Protein 2BPD (pdb70)

B-factor: mean 30.53, std 6.27, range [15.16, 124.32]

Sequence (256 aa):
QSCLPNWIMHGKSCYLFSFSGNSWYGSKRHCSQLGAHLLKIDNSKEFEFIESQTSSHRINAFWIGLSRNQSEGPWFWEDGSAFFPNSFQVRNAVPQESLLHNCVWIHGSEVYNQICNTSSYSICEKESQSCLPNWIMHGKSCYLFSFSGNSWYGSKRHCSQLGAHLLKIDNSKEFEFIESQTSSHRINAFWIGLSRNQSEGPWFWEDGSAFFPNSFQVRNAVPQESLLHNCVWIHGSEVYNQICNTSSYSICEKEL

GO terms:
  GO:0001775 cell activation (P, IDA)
  GO:0001878 response to yeast (P, IDA)
  GO:0001879 detection of yeast (P, IDA)
  GO:0002223 stimulatory C-type lectin receptor signaling pathway (P, IDA)
  GO:0043122 regulation of canonical NF-kappaB signal transduction (P, IDA)
  GO:0038187 pattern recognition receptor activity (F, IDA)
  GO:0050850 positive regulation of calcium-mediated signaling (P, IDA)
  GO:0061760 antifungal innate immune response (P, IDA)
  GO:0002732 positive regulation of dendritic cell cytokine production (P, IMP)
  GO:0043410 positive regulation of MAPK cascade (P, IMP)
  GO:0032733 positive regulation of interleukin-10 production (P, IMP)
  GO:0032743 positive regulation of interleukin-2 production (P, IMP)
  GO:0032747 positive regulation of interleukin-23 production (P, IMP)
  GO:0032755 positive regulation of interleukin-6 production (P, IMP)
  GO:0032760 positive regulation of tumor necrosis factor production (P, IMP)
  GO:0070884 regulation of calcineurin-NFAT signaling cascade (P, IMP)
  GO:0070886 positive regulation of calcineurin-NFAT signaling cascade (P, IMP)
  GO:0002366 leukocyte activation involved in immune response (P, IDA)
  GO:0001872 (1->3)-beta-D-glucan binding (F, IDA)
  GO:0043123 positive regulation of canonical NF-kappaB signal transduction (P, IDA)

Organism: Mus musculus (NCBI:txid10090)

Foldseek 3Di:
DDDDPQWDDDDPKTKHFFFFWFFLVVQQVVLVVVVWGFDDDDAQVSLVVVLVPLLVVQVFKAFGQWWAPWQPGFIAGPVGHGDDCRHADADEPDPDDDTAQTTWIDHNSHIYGGGRGGIGIYMIMDD/DPDDDPQWDDDDQKTKHFFQFKFFLVVLQVVLVVVVWGFDDQDAQVSLVVVLVPLQVVLVFKAWGQWWAPWPPGAIAGVVRHGDDCRHADEDEPDPPDDGAQTTWIDHRSHIYGHGRRGMGTHMIMDGD

Nearest PDB structures (foldseek):
  2bph-assembly1_A  TM=1.002E+00  e=2.825E-26  Mus musculus
  1xar-assembly1_B  TM=8.991E-01  e=5.817E-11  Homo sapiens
  7qsr-assembly1_A  TM=8.491E-01  e=6.095E-08  Homo sapiens
  6inn-assembly1_A  TM=8.221E-01  e=2.333E-07  Homo sapiens
  6inn-assembly3_C  TM=8.244E-01  e=7.435E-07  Homo sapiens

CATH classification: 3.10.100.10

Secondary structure (DSSP, 8-state):
----TT-EEETTEEEEEEEEEE-HHHHHHHHHHTT-EE----SHHHHHHHHHHHGGGTTSEEEEEEE-SSTTSPPEETTSPBP-SSS--EE----S--S---EEEEETTEEEEE-TTS-EEEEEEE-/-----TT-EEETTEEEEEEEEEE-HHHHHHHHHHTT-EE----SHHHHHHHHHHHGGGTTS-EEEEEE-SSTTS--B-TTSPBP--SS-PEE---SS--S---EEEEETTEEEEE-TTS-EEEEEEEE-

Solvent-accessible surface area: 13301 Å² total; per-residue (Å²): 185,70,5,98,56,94,12,18,53,74,56,186,9,17,4,23,18,14,32,74,42,58,20,23,106,5,1,84,141,65,0,70,139,64,56,13,47,0,0,37,5,72,69,66,165,21,33,118,28,0,46,30,9,0,30,4,8,123,164,24,13,0,0,0,1,0,9,44,114,92,36,172,14,113,36,62,9,57,105,54,40,62,38,132,96,96,25,18,138,30,131,111,72,39,116,137,180,39,141,110,24,16,2,0,37,0,65,0,47,71,1,42,12,40,58,13,105,42,78,9,57,3,0,0,4,77,131,104,149,74,11,91,62,95,12,15,52,71,56,162,4,6,5,24,21,13,35,70,45,60,22,14,102,4,1,71,145,56,0,67,143,63,54,13,45,1,2,42,4,60,62,67,154,31,28,118,23,0,47,50,9,0,28,2,4,123,127,23,17,0,0,0,1,0,10,42,129,106,29,136,18,112,38,61,8,63,108,56,45,59,36,131,96,92,24,18,138,28,112,118,38,51,123,171,144,26,122,105,9,17,2,0,38,0,49,0,54,74,1,48,1,34,60,9,116,44,77,11,61,2,0,0,4,62,100,79

Structure (mmCIF, N/CA/C/O backbone):
data_2BPD
#
_entry.id   2BPD
#
_cell.length_a   57.104
_cell.length_b   57.104
_cell.length_c   73.422
_cell.angle_alpha   90.00
_cell.angle_beta   90.00
_cell.angle_gamma   120.00
#
_symmetry.space_group_name_H-M   'P 32'
#
loop_
_entity.id
_entity.type
_entity.pdbx_description
1 polymer DECTIN-1
2 water water
#
loop_
_atom_site.group_PDB
_atom_site.id
_atom_site.type_symbol
_atom_site.label_atom_id
_atom_site.label_alt_id
_atom_site.label_comp_id
_atom_site.label_asym_id
_atom_site.label_entity_id
_atom_site.label_seq_id
_atom_site.pdbx_PDB_ins_code
_atom_site.Cartn_x
_atom_site.Cartn_y
_atom_site.Cartn_z
_atom_site.occupancy
_atom_site.B_iso_or_equiv
_atom_site.auth_seq_id
_atom_site.auth_comp_id
_atom_site.auth_asym_id
_atom_site.auth_atom_id
_atom_site.pdbx_PDB_model_num
ATOM 1 N N . GLN A 1 15 ? -8.850 27.918 43.100 1.00 35.42 117 GLN A N 1
ATOM 2 C CA . GLN A 1 15 ? -9.872 28.209 42.036 1.00 35.16 117 GLN A CA 1
ATOM 3 C C . GLN A 1 15 ? -9.786 27.220 40.863 1.00 34.33 117 GLN A C 1
ATOM 4 O O . GLN A 1 15 ? -10.090 26.032 41.050 1.00 34.40 117 GLN A O 1
ATOM 10 N N . SER A 1 16 ? -9.401 27.706 39.646 1.00 33.45 118 SER A N 1
ATOM 11 C CA . SER A 1 16 ? -9.301 26.793 38.513 1.00 32.77 118 SER A CA 1
ATOM 12 C C . SER A 1 16 ? -7.902 26.778 37.933 1.00 30.73 118 SER A C 1
ATOM 13 O O . SER A 1 16 ? -7.135 27.820 37.902 1.00 32.78 118 SER A O 1
ATOM 16 N N . CYS A 1 17 ? -7.503 25.602 37.474 1.00 30.40 119 CYS A N 1
ATOM 17 C CA . CYS A 1 17 ? -6.290 25.505 36.652 1.00 28.55 119 CYS A CA 1
ATOM 18 C C . CYS A 1 17 ? -6.617 24.970 35.251 1.00 28.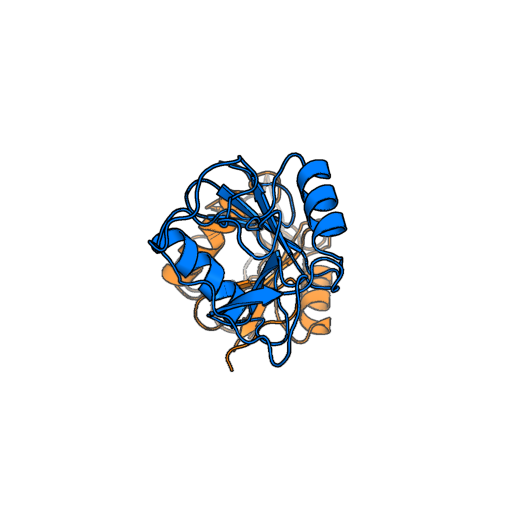27 119 CYS A C 1
ATOM 19 O O . CYS A 1 17 ? -7.637 24.310 35.039 1.00 27.90 119 CYS A O 1
ATOM 22 N N . LEU A 1 18 ? -5.719 25.232 34.301 1.00 28.34 120 LEU A N 1
ATOM 23 C CA . LEU A 1 18 ? -5.900 24.754 32.930 1.00 29.05 120 LEU A CA 1
ATOM 24 C C . LEU A 1 18 ? -5.754 23.224 32.805 1.00 28.04 120 LEU A C 1
ATOM 25 O O . LEU A 1 18 ? -5.121 22.596 33.655 1.00 27.38 120 LEU A O 1
ATOM 30 N N . PRO A 1 19 ? -6.321 22.635 31.723 1.00 27.80 121 PRO A N 1
ATOM 31 C CA . PRO A 1 19 ? -6.207 21.216 31.442 1.00 27.32 121 PRO A CA 1
ATOM 32 C C . PRO A 1 19 ? -4.770 20.756 31.427 1.00 27.45 121 PRO A C 1
ATOM 33 O O . PRO A 1 19 ? -3.923 21.368 30.789 1.00 27.02 121 PRO A O 1
ATOM 37 N N . ASN A 1 20 ? -4.515 19.681 32.160 1.00 26.65 122 ASN A N 1
ATOM 38 C CA . ASN A 1 20 ? -3.193 19.070 32.248 1.00 27.76 122 ASN A CA 1
ATOM 39 C C . ASN A 1 20 ? -2.249 19.786 33.244 1.00 27.75 122 ASN A C 1
ATOM 40 O O . ASN A 1 20 ? -1.087 19.371 33.413 1.00 29.52 122 ASN A O 1
ATOM 45 N N . TRP A 1 21 ? -2.720 20.869 33.870 1.00 26.49 123 TRP A N 1
ATOM 46 C CA . TRP A 1 21 ? -1.947 21.539 34.943 1.00 26.47 123 TRP A CA 1
ATOM 47 C C . TRP A 1 21 ? -2.459 21.034 36.285 1.00 26.25 123 TRP A C 1
ATOM 48 O O . TRP A 1 21 ? -3.603 20.554 36.380 1.00 27.42 123 TRP A O 1
ATOM 59 N N . ILE A 1 22 ? -1.616 21.168 37.312 1.00 26.47 124 ILE A N 1
ATOM 60 C CA . ILE A 1 22 ? -1.905 20.659 38.653 1.00 27.64 124 ILE A CA 1
ATOM 61 C C . ILE A 1 22 ? -1.937 21.827 39.628 1.00 28.24 124 ILE A C 1
ATOM 62 O O . ILE A 1 22 ? -0.983 22.611 39.733 1.00 28.71 124 ILE A O 1
ATOM 67 N N . MET A 1 23 ? -3.032 21.911 40.369 1.00 27.66 125 MET A N 1
ATOM 68 C CA . MET A 1 23 ? -3.119 22.884 41.418 1.00 29.91 125 MET A CA 1
ATOM 69 C C . MET A 1 23 ? -2.485 22.374 42.702 1.00 29.28 125 MET A C 1
ATOM 70 O O . MET A 1 23 ? -2.711 21.222 43.130 1.00 29.78 125 MET A O 1
ATOM 75 N N . HIS A 1 24 ? -1.659 23.236 43.286 1.00 28.58 126 HIS A N 1
ATOM 76 C CA . HIS A 1 24 ? -1.159 23.041 44.641 1.00 28.11 126 HIS A CA 1
ATOM 77 C C . HIS A 1 24 ? -0.833 24.380 45.289 1.00 28.27 126 HIS A C 1
ATOM 78 O O . HIS A 1 24 ? -0.315 25.269 44.642 1.00 28.86 126 HIS A O 1
ATOM 85 N N . GLY A 1 25 ? -1.141 24.513 46.573 1.00 27.86 127 GLY A N 1
ATOM 86 C CA . GLY A 1 25 ? -0.939 25.763 47.313 1.00 27.26 127 GLY A CA 1
ATOM 87 C C . GLY A 1 25 ? -1.506 26.968 46.585 1.00 27.14 127 GLY A C 1
ATOM 88 O O . GLY A 1 25 ? -2.685 27.003 46.240 1.00 27.13 127 GLY A O 1
ATOM 89 N N . LYS A 1 26 ? -0.631 27.929 46.284 1.00 27.89 128 LYS A N 1
ATOM 90 C CA . LYS A 1 26 ? -1.059 29.179 45.665 1.00 28.54 128 LYS A CA 1
ATOM 91 C C . LYS A 1 26 ? -0.802 29.195 44.153 1.00 28.03 128 LYS A C 1
ATOM 92 O O . LYS A 1 26 ? -0.835 30.265 43.540 1.00 28.70 128 LYS A O 1
ATOM 98 N N . SER A 1 27 ? -0.547 28.031 43.558 1.00 27.62 129 SER A N 1
ATOM 99 C CA . SER A 1 27 ? -0.141 27.976 42.139 1.00 27.49 129 SER A CA 1
ATOM 100 C C . SER A 1 27 ? -0.781 26.858 41.316 1.00 27.35 129 SER A C 1
ATOM 101 O O . SER A 1 27 ? -1.256 25.869 41.860 1.00 26.93 129 SER A O 1
ATOM 104 N N . CYS A 1 28 ? -0.690 27.005 39.988 1.00 26.97 130 CYS A N 1
ATOM 105 C CA . CYS A 1 28 ? -0.914 25.918 39.043 1.00 26.62 130 CYS A CA 1
ATOM 106 C C . CYS A 1 28 ? 0.468 25.563 38.458 1.00 25.53 130 CYS A C 1
ATOM 107 O O . CYS A 1 28 ? 1.257 26.460 38.152 1.00 26.88 130 CYS A O 1
ATOM 110 N N . TYR A 1 29 ? 0.747 24.266 38.304 1.00 25.40 131 TYR A N 1
ATOM 111 C CA . TYR A 1 29 ? 2.092 23.761 37.855 1.00 25.68 131 TYR A CA 1
ATOM 112 C C . TYR A 1 29 ? 1.890 22.900 36.639 1.00 26.78 131 TYR A C 1
ATOM 113 O O . TYR A 1 29 ? 0.947 22.129 36.564 1.00 27.75 131 TYR A O 1
ATOM 122 N N . LEU A 1 30 ? 2.821 22.991 35.694 1.00 26.39 132 LEU A N 1
ATOM 123 C CA . LEU A 1 30 ? 2.796 22.105 34.547 1.00 27.60 132 LEU A CA 1
ATOM 124 C C . LEU A 1 30 ? 4.105 21.332 34.529 1.00 27.95 132 LEU A C 1
ATOM 125 O O . LEU A 1 30 ? 5.180 21.904 34.371 1.00 28.76 132 LEU A O 1
ATOM 130 N N . PHE A 1 31 ? 3.981 20.025 34.719 1.00 27.75 133 PHE A N 1
ATOM 131 C CA . PHE A 1 31 ? 5.122 19.116 34.531 1.00 26.37 133 PHE A CA 1
ATOM 132 C C . PHE A 1 31 ? 5.216 18.754 33.073 1.00 27.49 133 PHE A C 1
ATOM 133 O O . PHE A 1 31 ? 4.389 18.011 32.539 1.00 27.74 133 PHE A O 1
ATOM 141 N N . SER A 1 32 ? 6.214 19.328 32.422 1.00 27.44 134 SER A N 1
ATOM 142 C CA . SER A 1 32 ? 6.315 19.227 30.998 1.00 28.57 134 SER A CA 1
ATOM 143 C C . SER A 1 32 ? 7.292 18.132 30.629 1.00 28.31 134 SER A C 1
ATOM 144 O O . SER A 1 32 ? 8.489 18.324 30.752 1.00 27.15 134 SER A O 1
ATOM 147 N N . PHE A 1 33 ? 6.767 16.983 30.215 1.00 26.80 135 PHE A N 1
ATOM 148 C CA . PHE A 1 33 ? 7.575 15.819 29.846 1.00 27.08 135 PHE A CA 1
ATOM 149 C C . PHE A 1 33 ? 7.948 15.830 28.366 1.00 28.31 135 PHE A C 1
ATOM 150 O O . PHE A 1 33 ? 7.684 14.868 27.652 1.00 28.34 135 PHE A O 1
ATOM 158 N N . SER A 1 34 ? 8.525 16.936 27.921 1.00 28.05 136 SER A N 1
ATOM 159 C CA . SER A 1 34 ? 9.111 17.026 26.585 1.00 29.50 136 SER A CA 1
ATOM 160 C C . SER A 1 34 ? 10.494 17.609 26.742 1.00 29.30 136 SER A C 1
ATOM 161 O O . SER A 1 34 ? 10.707 18.484 27.577 1.00 28.62 136 SER A O 1
ATOM 164 N N . GLY A 1 35 ? 11.457 17.113 25.968 1.00 29.59 137 GLY A N 1
ATOM 165 C CA . GLY A 1 35 ? 12.825 17.563 26.146 1.00 30.14 137 GLY A CA 1
ATOM 166 C C . GLY A 1 35 ? 13.024 18.910 25.492 1.00 29.59 137 GLY A C 1
ATOM 167 O O . GLY A 1 35 ? 12.549 19.149 24.380 1.00 30.18 137 GLY A O 1
ATOM 168 N N . ASN A 1 36 ? 13.719 19.800 26.188 1.00 29.18 138 ASN A N 1
ATOM 169 C CA . ASN A 1 36 ? 14.089 21.089 25.634 1.00 29.05 138 ASN A CA 1
ATOM 170 C C . ASN A 1 36 ? 15.259 21.628 26.419 1.00 28.37 138 ASN A C 1
ATOM 171 O O . ASN A 1 36 ? 15.481 21.209 27.573 1.00 29.47 138 ASN A O 1
ATOM 176 N N . SER A 1 37 ? 15.978 22.573 25.824 1.00 27.71 139 SER A N 1
ATOM 177 C CA . SER A 1 37 ? 17.031 23.300 26.528 1.00 27.33 139 SER A CA 1
ATOM 178 C C . SER A 1 37 ? 16.385 24.133 27.622 1.00 25.88 139 SER A C 1
ATOM 179 O O . SER A 1 37 ? 15.170 24.265 27.653 1.00 26.65 139 SER A O 1
ATOM 182 N N . TRP A 1 38 ? 17.181 24.687 28.535 1.00 24.75 140 TRP A N 1
ATOM 183 C CA . TRP A 1 38 ? 16.679 25.668 29.476 1.00 25.30 140 TRP A CA 1
ATOM 184 C C . TRP A 1 38 ? 16.026 26.871 28.751 1.00 24.85 140 TRP A C 1
ATOM 185 O O . TRP A 1 38 ? 14.931 27.341 29.110 1.00 25.25 140 TRP A O 1
ATOM 196 N N . TYR A 1 39 ? 16.701 27.326 27.701 1.00 25.10 141 TYR A N 1
ATOM 197 C CA . TYR A 1 39 ? 16.234 28.433 26.867 1.00 26.65 141 TYR A CA 1
ATOM 198 C C . TYR A 1 39 ? 14.863 28.182 26.251 1.00 28.06 141 TYR A C 1
ATOM 199 O O . TYR A 1 39 ? 13.936 28.977 26.456 1.00 30.18 141 TYR A O 1
ATOM 208 N N . GLY A 1 40 ? 14.734 27.044 25.550 1.00 28.54 142 GLY A N 1
ATOM 209 C CA . GLY A 1 40 ? 13.411 26.614 25.036 1.00 26.86 142 GLY A CA 1
ATOM 210 C C . GLY A 1 40 ? 12.356 26.387 26.126 1.00 26.28 142 GLY A C 1
ATOM 211 O O . GLY A 1 40 ? 11.207 26.747 25.897 1.00 27.72 142 GLY A O 1
ATOM 212 N N . SER A 1 41 ? 12.724 25.799 27.299 1.00 25.79 143 SER A N 1
ATOM 213 C CA . SER A 1 41 ? 11.774 25.576 28.413 1.00 26.71 143 SER A CA 1
ATOM 214 C C . SER A 1 41 ? 11.237 26.885 28.930 1.00 27.07 143 SER A C 1
ATOM 215 O O . SER A 1 41 ? 10.032 27.024 29.087 1.00 28.30 143 SER A O 1
ATOM 218 N N . LYS A 1 42 ? 12.116 27.889 29.046 1.00 28.19 144 LYS A N 1
ATOM 219 C CA . LYS A 1 42 ? 11.730 29.256 29.456 1.00 28.74 144 LYS A CA 1
ATOM 220 C C . LYS A 1 42 ? 10.756 29.885 28.486 1.00 28.54 144 LYS A C 1
ATOM 221 O O . LYS A 1 42 ? 9.727 30.414 28.913 1.00 29.21 144 LYS A O 1
ATOM 227 N N . ARG A 1 43 ? 11.073 29.817 27.191 1.00 27.37 145 ARG A N 1
ATOM 228 C CA . ARG A 1 43 ? 10.141 30.262 26.124 1.00 27.61 145 ARG A CA 1
ATOM 229 C C . ARG A 1 43 ? 8.802 29.509 26.231 1.00 27.97 145 ARG A C 1
ATOM 230 O O . ARG A 1 43 ? 7.711 30.117 26.212 1.00 29.75 145 ARG A O 1
ATOM 238 N N . HIS A 1 44 ? 8.871 28.190 26.399 1.00 28.79 146 HIS A N 1
ATOM 239 C CA . HIS A 1 44 ? 7.645 27.394 26.479 1.00 28.75 146 HIS A CA 1
ATOM 240 C C . HIS A 1 44 ? 6.736 27.862 27.618 1.00 28.33 146 HIS A C 1
ATOM 241 O O . HIS A 1 44 ? 5.529 27.989 27.432 1.00 28.44 146 HIS A O 1
ATOM 248 N N . CYS A 1 45 ? 7.271 28.108 28.809 1.00 27.59 147 CYS A N 1
ATOM 249 C CA . CYS A 1 45 ? 6.409 28.527 29.924 1.00 27.55 147 CYS A CA 1
ATOM 250 C C . CYS A 1 45 ? 5.894 29.941 29.668 1.00 28.40 147 CYS A C 1
ATOM 251 O O . CYS A 1 45 ? 4.731 30.236 29.952 1.00 28.51 147 CYS A O 1
ATOM 254 N N . SER A 1 46 ? 6.758 30.806 29.143 1.00 29.17 148 SER A N 1
ATOM 255 C CA . SER A 1 46 ? 6.372 32.202 28.888 1.00 30.24 148 SER A CA 1
ATOM 256 C C . SER A 1 46 ? 5.181 32.211 27.958 1.00 30.75 148 SER A C 1
ATOM 257 O O . SER A 1 46 ? 4.147 32.865 28.219 1.00 32.01 148 SER A O 1
ATOM 260 N N . GLN A 1 47 ? 5.302 31.404 26.910 1.00 32.01 149 GLN A N 1
ATOM 261 C CA . GLN A 1 47 ? 4.195 31.191 25.969 1.00 31.78 149 GLN A CA 1
ATOM 262 C C . GLN A 1 47 ? 2.859 30.806 26.591 1.00 31.96 149 GLN A C 1
ATOM 263 O O . GLN A 1 47 ? 1.832 31.148 26.038 1.00 32.42 149 GLN A O 1
ATOM 269 N N . LEU A 1 48 ? 2.887 30.089 27.713 1.00 31.83 150 LEU A N 1
ATOM 270 C CA . LEU A 1 48 ? 1.659 29.653 28.396 1.00 31.04 150 LEU A CA 1
ATOM 271 C C . LEU A 1 48 ? 1.248 30.676 29.460 1.00 31.38 150 LEU A C 1
ATOM 272 O O . LEU A 1 48 ? 0.433 30.378 30.355 1.00 32.27 150 LEU A O 1
ATOM 277 N N . GLY A 1 49 ? 1.783 31.897 29.347 1.00 31.57 151 GLY A N 1
ATOM 278 C CA . GLY A 1 49 ? 1.496 32.974 30.308 1.00 31.00 151 GLY A CA 1
ATOM 279 C C . GLY A 1 49 ? 2.072 32.683 31.688 1.00 30.37 151 GLY A C 1
ATOM 280 O O . GLY A 1 49 ? 1.639 33.271 32.677 1.00 31.23 151 GLY A O 1
ATOM 281 N N . ALA A 1 50 ? 3.079 31.805 31.735 1.00 29.28 152 ALA A N 1
ATOM 282 C CA . ALA A 1 50 ? 3.663 31.293 32.978 1.00 28.23 152 ALA A CA 1
ATOM 283 C C . ALA A 1 50 ? 5.162 31.576 32.996 1.00 28.18 152 ALA A C 1
ATOM 284 O O . ALA A 1 50 ? 5.687 32.277 32.122 1.00 27.22 152 ALA A O 1
ATOM 286 N N . HIS A 1 51 ? 5.842 31.020 33.989 1.00 28.02 153 HIS A N 1
ATOM 287 C CA . HIS A 1 51 ? 7.288 31.101 34.094 1.00 27.90 153 HIS A CA 1
ATOM 288 C C . HIS A 1 51 ? 7.817 29.732 34.510 1.00 27.05 153 HIS A C 1
ATOM 289 O O . HIS A 1 51 ? 7.038 28.884 34.951 1.00 27.98 153 HIS A O 1
ATOM 296 N N . LEU A 1 52 ? 9.119 29.505 34.386 1.00 25.68 154 LEU A N 1
ATOM 297 C CA . LEU A 1 52 ? 9.716 28.301 34.915 1.00 25.92 154 LEU A CA 1
ATOM 298 C C . LEU A 1 52 ? 9.567 28.336 36.399 1.00 26.60 154 LEU A C 1
ATOM 299 O O . LEU A 1 52 ? 9.525 29.407 37.005 1.00 28.19 154 LEU A O 1
ATOM 304 N N . LEU A 1 53 ? 9.451 27.144 36.975 1.00 26.20 155 LEU A N 1
ATOM 305 C CA . LEU A 1 53 ? 9.177 26.990 38.375 1.00 26.51 155 LEU A CA 1
ATOM 306 C C . LEU A 1 53 ? 10.063 27.865 39.272 1.00 26.30 155 LEU A C 1
ATOM 307 O O . LEU A 1 53 ? 11.288 27.883 39.150 1.00 26.90 155 LEU A O 1
ATOM 312 N N . LYS A 1 54 ? 9.426 28.506 40.245 1.00 26.75 156 LYS A N 1
ATOM 313 C CA . LYS A 1 54 ? 10.127 29.196 41.311 1.00 27.46 156 LYS A CA 1
ATOM 314 C C . LYS A 1 54 ? 9.803 28.510 42.633 1.00 27.18 156 LYS A C 1
ATOM 315 O O . LYS A 1 54 ? 8.634 28.369 42.965 1.00 28.20 156 LYS A O 1
ATOM 321 N N . ILE A 1 55 ? 10.818 28.140 43.401 1.00 27.87 157 ILE A N 1
ATOM 322 C CA . ILE A 1 55 ? 10.599 27.485 44.711 1.00 28.23 157 ILE A CA 1
ATOM 323 C C . ILE A 1 55 ? 10.906 28.481 45.841 1.00 28.19 157 ILE A C 1
ATOM 324 O O . ILE A 1 55 ? 12.078 28.828 46.098 1.00 28.08 157 ILE A O 1
ATOM 329 N N . ASP A 1 56 ? 9.841 28.903 46.528 1.00 28.68 158 ASP A N 1
ATOM 330 C CA . ASP A 1 56 ? 9.915 29.991 47.505 1.00 28.69 158 ASP A CA 1
ATOM 331 C C . ASP A 1 56 ? 10.182 29.490 48.913 1.00 28.44 158 ASP A C 1
ATOM 332 O O . ASP A 1 56 ? 10.750 30.205 49.739 1.00 28.15 158 ASP A O 1
ATOM 337 N N . ASN A 1 57 ? 9.763 28.261 49.185 1.00 28.18 159 ASN A N 1
ATOM 338 C CA . ASN A 1 57 ? 9.830 27.713 50.541 1.00 27.15 159 ASN A CA 1
ATOM 339 C C . ASN A 1 57 ? 9.838 26.186 50.554 1.00 27.22 159 ASN A C 1
ATOM 340 O O . ASN A 1 57 ? 9.631 25.529 49.485 1.00 26.70 159 ASN A O 1
ATOM 345 N N . SER A 1 58 ? 10.099 25.638 51.747 1.00 26.91 160 SER A N 1
ATOM 346 C CA . SER A 1 58 ? 10.232 24.190 51.974 1.00 27.29 160 SER A CA 1
ATOM 347 C C . SER A 1 58 ? 8.936 23.431 51.679 1.00 27.06 160 SER A C 1
ATOM 348 O O . SER A 1 58 ? 8.960 22.302 51.169 1.00 26.44 160 SER A O 1
ATOM 351 N N . LYS A 1 59 ? 7.801 24.055 51.985 1.00 27.24 161 LYS A N 1
ATOM 352 C CA . LYS A 1 59 ? 6.504 23.469 51.655 1.00 27.41 161 LYS A CA 1
ATOM 353 C C . LYS A 1 59 ? 6.351 23.254 50.152 1.00 27.33 161 LYS A C 1
ATOM 354 O O . LYS A 1 59 ? 5.869 22.212 49.714 1.00 26.42 161 LYS A O 1
ATOM 360 N N . GLU A 1 60 ? 6.806 24.230 49.362 1.00 26.81 162 GLU A N 1
ATOM 361 C CA . GLU A 1 60 ? 6.689 24.145 47.920 1.00 27.19 162 GLU A CA 1
ATOM 362 C C . GLU A 1 60 ? 7.685 23.113 47.400 1.00 26.48 162 GLU A C 1
ATOM 363 O O . GLU A 1 60 ? 7.381 22.313 46.516 1.00 27.10 162 GLU A O 1
ATOM 369 N N . PHE A 1 61 ? 8.861 23.094 48.013 1.00 27.72 163 PHE A N 1
ATOM 370 C CA . PHE A 1 61 ? 9.849 22.114 47.626 1.00 26.98 163 PHE A CA 1
ATOM 371 C C . PHE A 1 61 ? 9.333 20.691 47.857 1.00 26.72 163 PHE A C 1
ATOM 372 O O . PHE A 1 61 ? 9.521 19.838 46.993 1.00 25.90 163 PHE A O 1
ATOM 380 N N . GLU A 1 62 ? 8.670 20.475 48.989 1.00 26.28 164 GLU A N 1
ATOM 381 C CA . GLU A 1 62 ? 8.226 19.146 49.335 1.00 26.00 164 GLU A CA 1
ATOM 382 C C . GLU A 1 62 ? 7.188 18.679 48.328 1.00 26.15 164 GLU A C 1
ATOM 383 O O . GLU A 1 62 ? 7.237 17.543 47.895 1.00 27.82 164 GLU A O 1
ATOM 389 N N . PHE A 1 63 ? 6.282 19.564 47.922 1.00 26.18 165 PHE A N 1
ATOM 390 C CA . PHE A 1 63 ? 5.332 19.202 46.864 1.00 25.65 165 PHE A CA 1
ATOM 391 C C . PHE A 1 63 ? 6.046 18.815 45.557 1.00 26.51 165 PHE A C 1
ATOM 392 O O . PHE A 1 63 ? 5.739 17.798 44.966 1.00 26.81 165 PHE A O 1
ATOM 400 N N . ILE A 1 64 ? 6.959 19.658 45.096 1.00 25.72 166 ILE A N 1
ATOM 401 C CA . ILE A 1 64 ? 7.652 19.416 43.845 1.00 26.11 166 ILE A CA 1
ATOM 402 C C . ILE A 1 64 ? 8.452 18.136 43.905 1.00 25.83 166 ILE A C 1
ATOM 403 O O . ILE A 1 64 ? 8.384 17.347 42.959 1.00 25.63 166 ILE A O 1
ATOM 408 N N . GLU A 1 65 ? 9.182 17.919 45.010 1.00 25.14 167 GLU A N 1
ATOM 409 C CA . GLU A 1 65 ? 9.990 16.717 45.202 1.00 24.06 167 GLU A CA 1
ATOM 410 C C . GLU A 1 65 ? 9.152 15.433 45.207 1.00 24.05 167 GLU A C 1
ATOM 411 O O . GLU A 1 65 ? 9.629 14.374 44.764 1.00 23.64 167 GLU A O 1
ATOM 417 N N . SER A 1 66 ? 7.921 15.496 45.730 1.00 24.19 168 SER A N 1
ATOM 418 C CA . SER A 1 66 ? 7.022 14.314 45.731 1.00 25.61 168 SER A CA 1
ATOM 419 C C . SER A 1 66 ? 6.845 13.870 44.271 1.00 26.18 168 SER A C 1
ATOM 420 O O . SER A 1 66 ? 6.729 12.668 44.035 1.00 26.81 168 SER A O 1
ATOM 424 N N . GLN A 1 67 ? 6.903 14.836 43.334 1.00 24.87 169 GLN A N 1
ATOM 425 C CA . GLN A 1 67 ? 6.698 14.523 41.922 1.00 24.74 169 GLN A CA 1
ATOM 426 C C . GLN A 1 67 ? 8.010 14.172 41.232 1.00 24.43 169 GLN A C 1
ATOM 427 O O . GLN A 1 67 ? 8.086 13.160 40.544 1.00 25.43 169 GLN A O 1
ATOM 433 N N . THR A 1 68 ? 9.034 15.007 41.391 1.00 25.23 170 THR A N 1
ATOM 434 C CA . THR A 1 68 ? 10.311 14.733 40.725 1.00 24.91 170 THR A CA 1
ATOM 435 C C . THR A 1 68 ? 10.929 13.411 41.194 1.00 24.27 170 THR A C 1
ATOM 436 O O . THR A 1 68 ? 11.539 12.713 40.407 1.00 25.33 170 THR A O 1
ATOM 440 N N . SER A 1 69 ? 10.818 13.090 42.484 1.00 23.44 171 SER A N 1
ATOM 441 C CA . SER A 1 69 ? 11.291 11.808 42.958 1.00 24.79 171 SER A CA 1
ATOM 442 C C . SER A 1 69 ? 10.560 10.624 42.348 1.00 25.85 171 SER A C 1
ATOM 443 O O . SER A 1 69 ? 11.085 9.491 42.320 1.00 26.26 171 SER A O 1
ATOM 446 N N . SER A 1 70 ? 9.311 10.827 41.935 1.00 25.81 172 SER A N 1
ATOM 447 C CA . SER A 1 70 ? 8.570 9.749 41.290 1.00 27.27 172 SER A CA 1
ATOM 448 C C . SER A 1 70 ? 8.884 9.636 39.791 1.00 26.21 172 SER A C 1
ATOM 449 O O . SER A 1 70 ? 8.350 8.771 39.096 1.00 26.60 172 SER A O 1
ATOM 452 N N . HIS A 1 71 ? 9.733 10.525 39.299 1.00 26.31 173 HIS A N 1
ATOM 453 C CA . HIS A 1 71 ? 10.108 10.569 37.884 1.00 27.39 173 HIS A CA 1
ATOM 454 C C . HIS A 1 71 ? 11.602 10.757 37.851 1.00 27.75 173 HIS A C 1
ATOM 455 O O . HIS A 1 71 ? 12.126 11.608 37.125 1.00 28.53 173 HIS A O 1
ATOM 462 N N . ARG A 1 72 ? 12.278 9.951 38.657 1.00 29.63 174 ARG A N 1
ATOM 463 C CA . ARG A 1 72 ? 13.678 10.195 38.966 1.00 29.78 174 ARG A CA 1
ATOM 464 C C . ARG A 1 72 ? 14.656 9.815 37.862 1.00 30.94 174 ARG A C 1
ATOM 465 O O . ARG A 1 72 ? 15.849 10.085 37.996 1.00 31.27 174 ARG A O 1
ATOM 478 N N . ILE A 1 73 ? 14.176 9.231 36.766 1.00 31.24 175 ILE A N 1
ATOM 479 C CA . ILE A 1 73 ? 15.048 9.019 35.607 1.00 32.32 175 ILE A CA 1
ATOM 480 C C . ILE A 1 73 ? 15.020 10.248 34.677 1.00 32.25 175 ILE A C 1
ATOM 481 O O . ILE A 1 73 ? 15.791 10.330 33.719 1.00 32.61 175 ILE A O 1
ATOM 486 N N . ASN A 1 74 ? 14.107 11.181 34.970 1.00 32.19 176 ASN A N 1
ATOM 487 C CA . ASN A 1 74 ? 14.066 12.486 34.321 1.00 31.71 176 ASN A CA 1
ATOM 488 C C . ASN A 1 74 ? 14.713 13.602 35.165 1.00 30.90 176 ASN A C 1
ATOM 489 O O . ASN A 1 74 ? 14.835 13.479 36.395 1.00 32.35 176 ASN A O 1
ATOM 494 N N . ALA A 1 75 ? 15.161 14.676 34.521 1.00 29.37 177 ALA A N 1
ATOM 495 C CA . ALA A 1 75 ? 15.434 15.916 35.252 1.00 28.07 177 ALA A CA 1
ATOM 496 C C . ALA A 1 75 ? 14.514 17.031 34.780 1.00 27.61 177 ALA A C 1
ATOM 497 O O . ALA A 1 75 ? 14.002 16.978 33.662 1.00 27.21 177 ALA A O 1
ATOM 499 N N . PHE A 1 76 ? 14.262 18.007 35.648 1.00 26.64 178 PHE A N 1
ATOM 500 C CA . PHE A 1 76 ? 13.314 19.056 35.321 1.00 26.53 178 PHE A CA 1
ATOM 501 C C . PHE A 1 76 ? 13.936 20.428 35.485 1.00 25.66 178 PHE A C 1
ATOM 502 O O . PHE A 1 76 ? 14.246 20.821 36.594 1.00 26.36 178 PHE A O 1
ATOM 510 N N . TRP A 1 77 ? 14.097 21.153 34.374 1.00 25.88 179 TRP A N 1
ATOM 511 C CA . TRP A 1 77 ? 14.518 22.572 34.459 1.00 25.80 179 TRP A CA 1
ATOM 512 C C . TRP A 1 77 ? 13.615 23.404 35.348 1.00 26.38 179 TRP A C 1
ATOM 513 O O . TRP A 1 77 ? 12.361 23.348 35.261 1.00 27.81 179 TRP A O 1
ATOM 524 N N . ILE A 1 78 ? 14.247 24.187 36.209 1.00 24.94 180 ILE A N 1
ATOM 525 C CA . ILE A 1 78 ? 13.549 25.191 37.028 1.00 25.79 180 ILE A CA 1
ATOM 526 C C . ILE A 1 78 ? 14.009 26.633 36.727 1.00 26.50 180 ILE A C 1
ATOM 527 O O . ILE A 1 78 ? 14.942 26.861 35.924 1.00 26.40 180 ILE A O 1
ATOM 532 N N . GLY A 1 79 ? 13.401 27.635 37.337 1.00 27.11 181 GLY A N 1
ATOM 533 C CA . GLY A 1 79 ? 13.675 28.999 36.882 1.00 27.69 181 GLY A CA 1
ATOM 534 C C . GLY A 1 79 ? 14.840 29.716 37.520 1.00 28.60 181 GLY A C 1
ATOM 535 O O . GLY A 1 79 ? 14.860 30.952 37.604 1.00 30.62 181 GLY A O 1
ATOM 536 N N . LEU A 1 80 ? 15.830 28.942 37.925 1.00 28.65 182 LEU A N 1
ATOM 537 C CA . LEU A 1 80 ? 17.031 29.450 38.590 1.00 27.44 182 LEU A CA 1
ATOM 538 C C . LEU A 1 80 ? 18.214 29.373 37.629 1.00 26.97 182 LEU A C 1
ATOM 539 O O . LEU A 1 80 ? 18.459 28.314 37.032 1.00 26.89 182 LEU A O 1
ATOM 544 N N . SER A 1 81 ? 18.955 30.468 37.512 1.00 27.06 183 SER A N 1
ATOM 545 C CA . SER A 1 81 ? 20.078 30.533 36.596 1.00 27.10 183 SER A CA 1
ATOM 546 C C . SER A 1 81 ? 21.030 31.670 36.985 1.00 27.03 183 SER A C 1
ATOM 547 O O . SER A 1 81 ? 20.724 32.470 37.864 1.00 27.59 183 SER A O 1
ATOM 550 N N . ARG A 1 82 ? 22.191 31.720 36.333 1.00 26.10 184 ARG A N 1
ATOM 551 C CA . ARG A 1 82 ? 23.167 32.776 36.572 1.00 26.41 184 ARG A CA 1
ATOM 552 C C . ARG A 1 82 ? 23.770 33.204 35.235 1.00 26.92 184 ARG A C 1
ATOM 553 O O . ARG A 1 82 ? 23.796 32.429 34.275 1.00 27.02 184 ARG A O 1
ATOM 561 N N . ASN A 1 83 ? 24.242 34.445 35.161 1.00 27.70 185 ASN A N 1
ATOM 562 C CA . ASN A 1 83 ? 24.687 35.012 33.889 1.00 28.96 185 ASN A CA 1
ATOM 563 C C . ASN A 1 83 ? 26.135 34.697 33.576 1.00 29.11 185 ASN A C 1
ATOM 564 O O . ASN A 1 83 ? 26.594 34.874 32.445 1.00 30.63 185 ASN A O 1
ATOM 569 N N . GLN A 1 84 ? 26.862 34.266 34.597 1.00 30.14 186 GLN A N 1
ATOM 570 C CA . GLN A 1 84 ? 28.277 33.915 34.466 1.00 30.52 186 GLN A CA 1
ATOM 571 C C . GLN A 1 84 ? 28.620 33.019 35.652 1.00 30.63 186 GLN A C 1
ATOM 572 O O . GLN A 1 84 ? 27.901 33.013 36.644 1.00 29.76 186 GLN A O 1
ATOM 578 N N . SER A 1 85 ? 29.720 32.283 35.548 1.00 31.00 187 SER A N 1
ATOM 579 C CA . SER A 1 85 ? 30.089 31.274 36.534 1.00 31.93 187 SER A CA 1
ATOM 580 C C . SER A 1 85 ? 30.318 31.827 37.936 1.00 32.42 187 SER A C 1
ATOM 581 O O . SER A 1 85 ? 30.093 31.120 38.930 1.00 32.89 187 SER A O 1
ATOM 585 N N . GLU A 1 86 ? 30.763 33.082 38.003 1.00 33.20 188 GLU A N 1
ATOM 586 C CA . GLU A 1 86 ? 31.103 33.752 39.261 1.00 34.18 188 GLU A CA 1
ATOM 587 C C . GLU A 1 86 ? 29.910 34.431 39.922 1.00 34.19 188 GLU A C 1
ATOM 588 O O . GLU A 1 86 ? 29.959 34.759 41.110 1.00 35.19 188 GLU A O 1
ATOM 594 N N . GLY A 1 87 ? 28.843 34.630 39.149 1.00 32.93 189 GLY A N 1
ATOM 595 C CA . GLY A 1 87 ? 27.68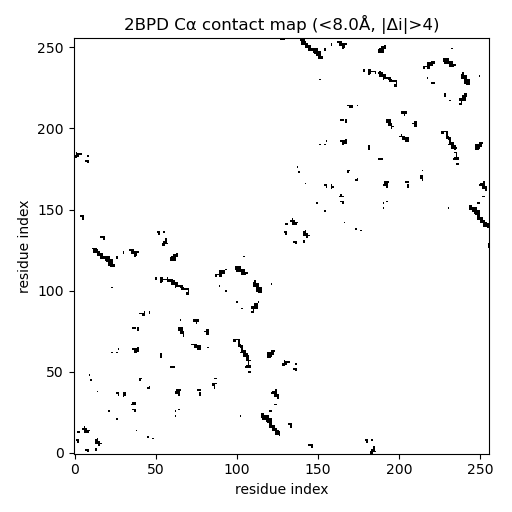7 35.389 39.598 1.00 32.22 189 GLY A CA 1
ATOM 596 C C . GLY A 1 87 ? 26.738 34.590 40.454 1.00 31.55 189 GLY A C 1
ATOM 597 O O . GLY A 1 87 ? 26.794 33.359 40.441 1.00 31.87 189 GLY A O 1
ATOM 598 N N . PRO A 1 88 ? 25.886 35.291 41.228 1.00 30.48 190 PRO A N 1
ATOM 599 C CA . PRO A 1 88 ? 24.810 34.694 42.024 1.00 29.82 190 PRO A CA 1
ATOM 600 C C . PRO A 1 88 ? 23.620 34.107 41.231 1.00 28.97 190 PRO A C 1
ATOM 601 O O . PRO A 1 88 ? 23.271 34.593 40.148 1.00 28.19 190 PRO A O 1
ATOM 605 N N . TRP A 1 89 ? 23.000 33.073 41.788 1.00 28.00 191 TRP A N 1
ATOM 606 C CA . TRP A 1 89 ? 21.779 32.543 41.226 1.00 27.15 191 TRP A CA 1
ATOM 607 C C . TRP A 1 89 ? 20.638 33.543 41.394 1.00 27.57 191 TRP A C 1
ATOM 608 O O . TRP A 1 89 ? 20.570 34.264 42.387 1.00 26.89 191 TRP A O 1
ATOM 619 N N . PHE A 1 90 ? 19.762 33.591 40.405 1.00 28.34 192 PHE A N 1
ATOM 620 C CA . PHE A 1 90 ? 18.565 34.409 40.500 1.00 28.74 192 PHE A CA 1
ATOM 621 C C . PHE A 1 90 ? 17.392 33.679 39.848 1.00 29.01 192 PHE A C 1
ATOM 622 O O . PHE A 1 90 ? 17.556 32.935 38.877 1.00 28.01 192 PHE A O 1
ATOM 630 N N . TRP A 1 91 ? 16.206 33.929 40.383 1.00 28.87 193 TRP A N 1
ATOM 631 C CA . TRP A 1 91 ? 14.961 33.412 39.832 1.00 29.26 193 TRP A CA 1
ATOM 632 C C . TRP A 1 91 ? 14.530 34.197 38.610 1.00 29.94 193 TRP A C 1
ATOM 633 O O . TRP A 1 91 ? 15.006 35.310 38.393 1.00 30.52 193 TRP A O 1
ATOM 644 N N . GLU A 1 92 ? 13.643 33.608 37.813 1.00 31.15 194 GLU A N 1
ATOM 645 C CA . GLU A 1 92 ? 13.103 34.273 36.615 1.00 32.76 194 GLU A CA 1
ATOM 646 C C . GLU A 1 92 ? 12.541 35.676 36.824 1.00 33.18 194 GLU A C 1
ATOM 647 O O . GLU A 1 92 ? 12.717 36.524 35.961 1.00 33.11 194 GLU A O 1
ATOM 653 N N . ASP A 1 93 ? 11.852 35.924 37.941 1.00 33.63 195 ASP A N 1
ATOM 654 C CA . ASP A 1 93 ? 11.356 37.278 38.247 1.00 34.26 195 ASP A CA 1
ATOM 655 C C . ASP A 1 93 ? 12.453 38.261 38.696 1.00 33.75 195 ASP A C 1
ATOM 656 O O . ASP A 1 93 ? 12.177 39.442 38.950 1.00 34.44 195 ASP A O 1
ATOM 661 N N . GLY A 1 94 ? 13.693 37.779 38.792 1.00 33.30 196 GLY A N 1
ATOM 662 C CA . GLY A 1 94 ? 14.837 38.639 39.116 1.00 32.59 196 GLY A CA 1
ATOM 663 C C . GLY A 1 94 ? 15.211 38.653 40.581 1.00 32.16 196 GLY A C 1
ATOM 664 O O . GLY A 1 94 ? 16.219 39.239 40.960 1.00 32.38 196 GLY A O 1
ATOM 665 N N . SER A 1 95 ? 14.392 37.996 41.402 1.00 31.90 197 SER A N 1
ATOM 666 C CA . SER A 1 95 ? 14.621 37.905 42.842 1.00 31.83 197 SER A CA 1
ATOM 667 C C . SER A 1 95 ? 15.853 37.058 43.141 1.00 31.34 197 SER A C 1
ATOM 668 O O . SER A 1 95 ? 16.191 36.156 42.371 1.00 31.48 197 SER A O 1
ATOM 671 N N . ALA A 1 96 ? 16.519 37.364 44.252 1.00 31.27 198 ALA A N 1
ATOM 672 C CA . ALA A 1 96 ? 17.774 36.721 44.619 1.00 30.93 198 ALA A CA 1
ATOM 673 C C . ALA A 1 96 ? 17.513 35.318 45.155 1.00 30.48 198 ALA A C 1
ATOM 674 O O . ALA A 1 96 ? 16.446 35.046 45.712 1.00 30.70 198 ALA A O 1
ATOM 676 N N . PHE A 1 97 ? 18.480 34.426 44.969 1.00 29.94 199 PHE A N 1
ATOM 677 C CA . PHE A 1 97 ? 18.354 33.076 45.499 1.00 29.34 199 PHE A CA 1
ATOM 678 C C . PHE A 1 97 ? 18.804 33.039 46.951 1.00 29.92 199 PHE A C 1
ATOM 679 O O . PHE A 1 97 ? 19.863 33.565 47.294 1.00 29.38 199 PHE A O 1
ATOM 687 N N . PHE A 1 98 ? 17.987 32.428 47.807 1.00 29.96 200 PHE A N 1
ATOM 688 C CA . PHE A 1 98 ? 18.392 32.177 49.185 1.00 31.13 200 PHE A CA 1
ATOM 689 C C . PHE A 1 98 ? 18.244 30.685 49.443 1.00 30.66 200 PHE A C 1
ATOM 690 O O . PHE A 1 98 ? 17.216 30.118 49.085 1.00 30.52 200 PHE A O 1
ATOM 698 N N . PRO A 1 99 ? 19.278 30.034 50.026 1.00 30.16 201 PRO A N 1
ATOM 699 C CA . PRO A 1 99 ? 19.173 28.587 50.300 1.00 30.13 201 PRO A CA 1
ATOM 700 C C . PRO A 1 99 ? 18.260 28.259 51.498 1.00 29.92 201 PRO A C 1
ATOM 701 O O . PRO A 1 99 ? 18.702 27.654 52.481 1.00 29.39 201 PRO A O 1
ATOM 705 N N . ASN A 1 100 ? 16.995 28.661 51.395 1.00 29.92 202 ASN A N 1
ATOM 706 C CA . ASN A 1 100 ? 16.011 28.423 52.453 1.00 29.87 202 ASN A CA 1
ATOM 707 C C . ASN A 1 100 ? 15.190 27.157 52.211 1.00 30.06 202 ASN A C 1
ATOM 708 O O . ASN A 1 100 ? 14.429 26.730 53.075 1.00 29.38 202 ASN A O 1
ATOM 713 N N . SER A 1 101 ? 15.354 26.548 51.038 1.00 29.09 203 SER A N 1
ATOM 714 C CA . SER A 1 101 ? 14.592 25.337 50.690 1.00 29.48 203 SER A CA 1
ATOM 715 C C . SER A 1 101 ? 15.532 24.195 50.256 1.00 28.86 203 SER A C 1
ATOM 716 O O . SER A 1 101 ? 15.326 23.026 50.601 1.00 27.59 203 SER A O 1
ATOM 719 N N . PHE A 1 102 ? 16.574 24.552 49.512 1.00 28.81 204 PHE A N 1
ATOM 720 C CA . PHE A 1 102 ? 17.545 23.591 49.017 1.00 29.21 204 PHE A CA 1
ATOM 721 C C . PHE A 1 102 ? 18.872 24.263 48.773 1.00 29.09 204 PHE A C 1
ATOM 722 O O . PHE A 1 102 ? 18.971 25.489 48.752 1.00 29.23 204 PHE A O 1
ATOM 730 N N . GLN A 1 103 ? 19.895 23.439 48.595 1.00 29.14 205 GLN A N 1
ATOM 731 C CA . GLN A 1 103 ? 21.178 23.922 48.109 1.00 29.48 205 GLN A CA 1
ATOM 732 C C . GLN A 1 103 ? 21.310 23.474 46.674 1.00 28.70 205 GLN A C 1
ATOM 733 O O . GLN A 1 103 ? 20.779 22.417 46.312 1.00 30.03 205 GLN A O 1
ATOM 739 N N . VAL A 1 104 ? 21.993 24.283 45.864 1.00 29.45 206 VAL A N 1
ATOM 740 C CA . VAL A 1 104 ? 22.322 23.937 44.490 1.00 29.99 206 VAL A CA 1
ATOM 741 C C . VAL A 1 104 ? 23.613 23.152 44.539 1.00 30.68 206 VAL A C 1
ATOM 742 O O . VAL A 1 104 ? 24.670 23.681 44.935 1.00 32.51 206 VAL A O 1
ATOM 746 N N . ARG A 1 105 ? 23.524 21.884 44.164 1.00 31.39 207 ARG A N 1
ATOM 747 C CA . ARG A 1 105 ? 24.660 21.000 44.269 1.00 32.33 207 ARG A CA 1
ATOM 748 C C . ARG A 1 105 ? 25.486 21.063 42.994 1.00 32.35 207 ARG A C 1
ATOM 749 O O . ARG A 1 105 ? 24.953 21.118 41.882 1.00 31.23 207 ARG A O 1
ATOM 757 N N . ASN A 1 106 ? 26.793 21.066 43.199 1.00 32.72 208 ASN A N 1
ATOM 758 C CA . ASN A 1 106 ? 27.753 21.084 42.134 1.00 33.56 208 ASN A CA 1
ATOM 759 C C . ASN A 1 106 ? 28.244 19.664 41.906 1.00 33.89 208 ASN A C 1
ATOM 760 O O . ASN A 1 106 ? 28.982 19.125 42.720 1.00 34.44 208 ASN A O 1
ATOM 765 N N . ALA A 1 107 ? 27.793 19.044 40.823 1.00 33.73 209 ALA A N 1
ATOM 766 C CA . ALA A 1 107 ? 28.334 17.744 40.448 1.00 33.60 209 ALA A CA 1
ATOM 767 C C . ALA A 1 107 ? 29.037 17.854 39.104 1.00 33.60 209 ALA A C 1
ATOM 768 O O . ALA A 1 107 ? 28.930 16.958 38.268 1.00 34.91 209 ALA A O 1
ATOM 770 N N . VAL A 1 108 ? 29.754 18.961 38.907 1.00 32.64 210 VAL A N 1
ATOM 771 C CA . VAL A 1 108 ? 30.455 19.234 37.646 1.00 31.56 210 VAL A CA 1
ATOM 772 C C . VAL A 1 108 ? 31.860 18.602 37.659 1.00 29.93 210 VAL A C 1
ATOM 773 O O . VAL A 1 108 ? 32.715 19.037 38.434 1.00 30.32 210 VAL A O 1
ATOM 777 N N . PRO A 1 109 ? 32.108 17.578 36.808 1.00 29.40 211 PRO A N 1
ATOM 778 C CA . PRO A 1 109 ? 33.352 16.765 36.919 1.00 29.62 211 PRO A CA 1
ATOM 779 C C . PRO A 1 109 ? 34.639 17.329 36.274 1.00 29.33 211 PRO A C 1
ATOM 780 O O . PRO A 1 109 ? 35.692 16.684 36.330 1.00 28.81 211 PRO A O 1
ATOM 784 N N . GLN A 1 110 ? 34.552 18.518 35.680 1.00 29.48 212 GLN A N 1
ATOM 785 C CA . GLN A 1 110 ? 35.701 19.136 35.002 1.00 30.49 212 GLN A CA 1
ATOM 786 C C . GLN A 1 110 ? 35.514 20.649 34.914 1.00 29.76 212 GLN A C 1
ATOM 787 O O . GLN A 1 110 ? 34.421 21.138 35.238 1.00 30.18 212 GLN A O 1
ATOM 793 N N . GLU A 1 111 ? 36.560 21.375 34.490 1.00 29.64 213 GLU A N 1
ATOM 794 C CA . GLU A 1 111 ? 36.470 22.829 34.325 1.00 28.83 213 GLU A CA 1
ATOM 795 C C . GLU A 1 111 ? 35.375 23.169 33.335 1.00 28.49 213 GLU A C 1
ATOM 796 O O . GLU A 1 111 ? 35.291 22.616 32.236 1.00 29.19 213 GLU A O 1
ATOM 806 N N . SER A 1 112 ? 34.538 24.100 33.740 1.00 27.00 214 SER A N 1
ATOM 807 C CA . SER A 1 112 ? 33.481 24.564 32.874 1.00 26.01 214 SER A CA 1
ATOM 808 C C . SER A 1 112 ? 33.085 25.940 33.319 1.00 25.89 214 SER A C 1
ATOM 809 O O . SER A 1 112 ? 32.975 26.215 34.509 1.00 25.06 214 SER A O 1
ATOM 812 N N . LEU A 1 113 ? 32.804 26.790 32.346 1.00 25.59 215 LEU A N 1
ATOM 813 C CA . LEU A 1 113 ? 32.224 28.111 32.604 1.00 26.37 215 LEU A CA 1
ATOM 814 C C . LEU A 1 113 ? 30.742 28.151 32.311 1.00 25.59 215 LEU A C 1
ATOM 815 O O . LEU A 1 113 ? 30.141 29.236 32.288 1.00 25.67 215 LEU A O 1
ATOM 820 N N . LEU A 1 114 ? 30.162 26.984 32.050 1.00 23.89 216 LEU A N 1
ATOM 821 C CA . LEU A 1 114 ? 28.880 26.916 31.372 1.00 23.93 216 LEU A CA 1
ATOM 822 C C . LEU A 1 114 ? 27.746 26.274 32.160 1.00 23.67 216 LEU A C 1
ATOM 823 O O . LEU A 1 114 ? 26.592 26.288 31.682 1.00 24.36 216 LEU A O 1
ATOM 828 N N . HIS A 1 115 ? 28.018 25.743 33.352 1.00 24.67 217 HIS A N 1
ATOM 829 C CA . HIS A 1 115 ? 26.922 25.124 34.147 1.00 24.14 217 HIS A CA 1
ATOM 830 C C . HIS A 1 115 ? 26.102 26.173 34.912 1.00 24.93 217 HIS A C 1
ATOM 831 O O . HIS A 1 115 ? 26.193 26.281 36.140 1.00 24.52 217 HIS A O 1
ATOM 838 N N . ASN A 1 116 ? 25.288 26.920 34.171 1.00 24.49 218 ASN A N 1
ATOM 839 C CA . ASN A 1 116 ? 24.686 28.140 34.689 1.00 25.30 218 ASN A CA 1
ATOM 840 C C . ASN A 1 116 ? 23.174 28.160 34.749 1.00 24.53 218 ASN A C 1
ATOM 841 O O . ASN A 1 116 ? 22.578 29.205 35.013 1.00 25.25 218 ASN A O 1
ATOM 846 N N . CYS A 1 117 ? 22.560 27.008 34.501 1.00 24.69 219 CYS A N 1
ATOM 847 C CA . CYS A 1 117 ? 21.099 26.815 34.659 1.00 25.59 219 CYS A CA 1
ATOM 848 C C . CYS A 1 117 ? 20.851 25.676 35.628 1.00 25.49 219 CYS A C 1
ATOM 849 O O . CYS A 1 117 ? 21.731 24.862 35.851 1.00 25.68 219 CYS A O 1
ATOM 852 N N . VAL A 1 118 ? 19.684 25.660 36.267 1.00 25.31 220 VAL A N 1
ATOM 853 C CA . VAL A 1 118 ? 19.433 24.711 37.359 1.00 25.34 220 VAL A CA 1
ATOM 854 C C . VAL A 1 118 ? 18.283 23.760 37.063 1.00 26.07 220 VAL A C 1
ATOM 855 O O . VAL A 1 118 ? 17.261 24.167 36.521 1.00 24.97 220 VAL A O 1
ATOM 859 N N . TRP A 1 119 ? 18.493 22.482 37.372 1.00 25.27 221 TRP A N 1
ATOM 860 C CA . TRP A 1 119 ? 17.387 21.518 37.269 1.00 25.70 221 TRP A CA 1
ATOM 861 C C . TRP A 1 119 ? 17.254 20.721 38.539 1.00 25.45 221 TRP A C 1
ATOM 862 O O . TRP A 1 119 ? 18.137 20.702 39.390 1.00 26.19 221 TRP A O 1
ATOM 873 N N . ILE A 1 120 ? 16.099 20.089 38.682 1.00 25.04 222 ILE A N 1
ATOM 874 C CA . ILE A 1 120 ? 15.927 19.150 39.779 1.00 24.96 222 ILE A CA 1
ATOM 875 C C . ILE A 1 120 ? 15.913 17.750 39.217 1.00 25.75 222 ILE A C 1
ATOM 876 O O . ILE A 1 120 ? 15.261 17.457 38.210 1.00 26.67 222 ILE A O 1
ATOM 885 N N . HIS A 1 121 ? 16.680 16.869 39.846 1.00 26.23 223 HIS A N 1
ATOM 886 C CA . HIS A 1 121 ? 16.732 15.500 39.425 1.00 25.58 223 HIS A CA 1
ATOM 887 C C . HIS A 1 121 ? 16.574 14.610 40.648 1.00 26.01 223 HIS A C 1
ATOM 888 O O . HIS A 1 121 ? 17.425 14.625 41.528 1.00 24.91 223 HIS A O 1
ATOM 895 N N . GLY A 1 122 ? 15.457 13.879 40.709 1.00 26.28 224 GLY A N 1
ATOM 896 C CA . GLY A 1 122 ? 15.118 13.040 41.873 1.00 26.43 224 GLY A CA 1
ATOM 897 C C . GLY A 1 122 ? 14.733 13.966 43.013 1.00 26.98 224 GLY A C 1
ATOM 898 O O . GLY A 1 122 ? 13.766 14.724 42.916 1.00 26.67 224 GLY A O 1
ATOM 899 N N . SER A 1 123 ? 15.537 13.966 44.078 1.00 26.66 225 SER A N 1
ATOM 900 C CA . SER A 1 123 ? 15.299 14.862 45.210 1.00 25.86 225 SER A CA 1
ATOM 901 C C . SER A 1 123 ? 16.309 16.018 45.329 1.00 27.46 225 SER A C 1
ATOM 902 O O . SER A 1 123 ? 16.251 16.820 46.275 1.00 26.77 225 SER A O 1
ATOM 905 N N . GLU A 1 124 ? 17.234 16.089 44.381 1.00 26.60 226 GLU A N 1
ATOM 906 C CA . GLU A 1 124 ? 18.319 17.047 44.481 1.00 26.74 226 GLU A CA 1
ATOM 907 C C . GLU A 1 124 ? 18.321 18.049 43.334 1.00 25.02 226 GLU A C 1
ATOM 908 O O . GLU A 1 124 ? 17.740 17.814 42.266 1.00 25.86 226 GLU A O 1
ATOM 914 N N . VAL A 1 125 ? 18.988 19.162 43.600 1.00 24.81 227 VAL A N 1
ATOM 915 C CA . VAL A 1 125 ? 19.000 20.303 42.689 1.00 25.48 227 VAL A CA 1
ATOM 916 C C . VAL A 1 125 ? 20.441 20.502 42.209 1.00 24.63 227 VAL A C 1
ATOM 917 O O . VAL A 1 125 ? 21.346 20.547 43.026 1.00 25.61 227 VAL A O 1
ATOM 921 N N . TYR A 1 126 ? 20.618 20.620 40.881 1.00 25.86 228 TYR A N 1
ATOM 922 C CA . TYR A 1 126 ? 21.956 20.681 40.268 1.00 25.41 228 TYR A CA 1
ATOM 923 C C . TYR A 1 126 ? 22.093 21.773 39.237 1.00 25.40 228 TYR A C 1
ATOM 924 O O . TYR A 1 126 ? 21.157 22.027 38.485 1.00 25.63 228 TYR A O 1
ATOM 933 N N . ASN A 1 127 ? 23.260 22.403 39.172 1.00 24.98 229 ASN A N 1
ATOM 934 C CA . ASN A 1 127 ? 23.523 23.285 38.048 1.00 25.17 229 ASN A CA 1
ATOM 935 C C . ASN A 1 127 ? 24.060 22.496 36.867 1.00 25.73 229 ASN A C 1
ATOM 936 O O . ASN A 1 127 ? 24.814 21.551 37.043 1.00 27.33 229 ASN A O 1
ATOM 941 N N . GLN A 1 128 ? 23.668 22.896 35.663 1.00 24.85 230 GLN A N 1
ATOM 942 C CA . GLN A 1 128 ? 23.908 22.122 34.455 1.00 25.68 230 GLN A CA 1
ATOM 943 C C . GLN A 1 128 ? 24.074 23.099 33.278 1.00 25.33 230 GLN A C 1
ATOM 944 O O . GLN A 1 128 ? 23.684 24.269 33.367 1.00 24.63 230 GLN A O 1
ATOM 955 N N . ILE A 1 129 ? 24.655 22.627 32.180 1.00 25.24 231 ILE A N 1
ATOM 956 C CA . ILE A 1 129 ? 24.814 23.440 30.975 1.00 26.40 231 ILE A CA 1
ATOM 957 C C . ILE A 1 129 ? 23.434 23.750 30.371 1.00 25.15 231 ILE A C 1
ATOM 958 O O . ILE A 1 129 ? 22.602 22.855 30.243 1.00 27.18 231 ILE A O 1
ATOM 963 N N . CYS A 1 130 ? 23.203 25.023 30.022 1.00 26.00 232 CYS A N 1
ATOM 964 C CA . CYS A 1 130 ? 21.844 25.493 29.671 1.00 26.57 232 CYS A CA 1
ATOM 965 C C . CYS A 1 130 ? 21.223 24.922 28.394 1.00 26.68 232 CYS A C 1
ATOM 966 O O . CYS A 1 130 ? 20.001 24.848 28.305 1.00 27.88 232 CYS A O 1
ATOM 969 N N . ASN A 1 131 ? 22.038 24.549 27.407 1.00 27.66 233 ASN A N 1
ATOM 970 C CA . ASN A 1 131 ? 21.503 23.964 26.180 1.00 28.61 233 ASN A CA 1
ATOM 971 C C . ASN A 1 131 ? 21.162 22.474 26.285 1.00 29.45 233 ASN A C 1
ATOM 972 O O . ASN A 1 131 ? 20.616 21.913 25.339 1.00 30.05 233 ASN A O 1
ATOM 977 N N . THR A 1 132 ? 21.411 21.861 27.451 1.00 28.76 234 THR A N 1
ATOM 978 C CA . THR A 1 132 ? 21.113 20.445 27.661 1.00 29.22 234 THR A CA 1
ATOM 979 C C . THR A 1 132 ? 19.610 20.248 27.584 1.00 29.09 234 THR A C 1
ATOM 980 O O . THR A 1 132 ? 18.854 21.021 28.158 1.00 29.65 234 THR A O 1
ATOM 984 N N . SER A 1 133 ? 19.197 19.206 26.869 1.00 29.08 235 SER A N 1
ATOM 985 C CA . SER A 1 133 ? 17.784 18.830 26.793 1.00 28.25 235 SER A CA 1
ATOM 986 C C . SER A 1 133 ? 17.311 18.186 28.092 1.00 28.31 235 SER A C 1
ATOM 987 O O . SER A 1 133 ? 17.949 17.273 28.605 1.00 29.66 235 SER A O 1
ATOM 990 N N . SER A 1 134 ? 16.188 18.659 28.607 1.00 27.91 236 SER A N 1
ATOM 991 C CA . SER A 1 134 ? 15.634 18.038 29.796 1.00 26.99 236 SER A CA 1
ATOM 992 C C . SER A 1 134 ? 14.170 18.314 29.831 1.00 27.62 236 SER A C 1
ATOM 993 O O . SER A 1 134 ? 13.684 19.065 29.003 1.00 27.62 236 SER A O 1
ATOM 996 N N . TYR A 1 135 ? 13.485 17.708 30.779 1.00 27.56 237 TYR A N 1
ATOM 997 C CA . TYR A 1 135 ? 12.103 18.105 30.987 1.00 27.22 237 TYR A CA 1
ATOM 998 C C . TYR A 1 135 ? 12.073 19.409 31.767 1.00 26.76 237 TYR A C 1
ATOM 999 O O . TYR A 1 135 ? 13.115 19.959 32.060 1.00 27.13 237 TYR A O 1
ATOM 1008 N N . SER A 1 136 ? 10.885 19.937 32.099 1.00 25.28 238 SER A N 1
ATOM 1009 C CA . SER A 1 136 ? 10.808 21.220 32.770 1.00 25.91 238 SER A CA 1
ATOM 1010 C C . SER A 1 136 ? 9.515 21.318 33.583 1.00 25.81 238 SER A C 1
ATOM 1011 O O . SER A 1 136 ? 8.587 20.521 33.407 1.00 27.29 238 SER A O 1
ATOM 1014 N N . ILE A 1 137 ? 9.481 22.293 34.492 1.00 25.99 239 ILE A N 1
ATOM 1015 C CA . ILE A 1 137 ? 8.271 22.609 35.243 1.00 25.49 239 ILE A CA 1
ATOM 1016 C C . ILE A 1 137 ? 7.914 24.086 35.088 1.00 26.08 239 ILE A C 1
ATOM 1017 O O . ILE A 1 137 ? 8.724 24.971 35.363 1.00 25.96 239 ILE A O 1
ATOM 1022 N N . CYS A 1 138 ? 6.692 24.348 34.619 1.00 25.61 240 CYS A N 1
ATOM 1023 C CA . CYS A 1 138 ? 6.155 25.727 34.526 1.00 26.52 240 CYS A CA 1
ATOM 1024 C C . CYS A 1 138 ? 5.244 25.966 35.728 1.00 26.00 240 CYS A C 1
ATOM 1025 O O . CYS A 1 138 ? 4.751 25.021 36.308 1.00 26.27 240 CYS A O 1
ATOM 1028 N N . GLU A 1 139 ? 5.096 27.225 36.086 1.00 26.68 241 GLU A N 1
ATOM 1029 C CA . GLU A 1 139 ? 4.271 27.635 37.208 1.00 26.69 241 GLU A CA 1
ATOM 1030 C C . GLU A 1 139 ? 3.559 28.909 36.827 1.00 27.83 241 GLU A C 1
ATOM 1031 O O . GLU A 1 139 ? 4.133 29.761 36.187 1.00 27.62 241 GLU A O 1
ATOM 1037 N N . LYS A 1 140 ? 2.301 28.989 37.226 1.00 28.89 242 LYS A N 1
ATOM 1038 C CA . LYS A 1 140 ? 1.489 30.189 37.094 1.00 31.52 242 LYS A CA 1
ATOM 1039 C C . LYS A 1 140 ? 0.753 30.412 38.420 1.00 32.24 242 LYS A C 1
ATOM 1040 O O . LYS A 1 140 ? 0.094 29.503 38.932 1.00 32.63 242 LYS A O 1
ATOM 1046 N N . GLU A 1 141 ? 0.894 31.610 38.983 1.00 33.39 243 GLU A N 1
ATOM 1047 C CA . GLU A 1 141 ? 0.318 31.919 40.297 1.00 33.92 243 GLU A CA 1
ATOM 1048 C C . GLU A 1 141 ? -1.164 32.240 40.206 1.00 34.37 243 GLU A C 1
ATOM 1049 O O . GLU A 1 141 ? -1.943 31.759 41.020 1.00 34.77 243 GLU A O 1
ATOM 1055 N N . SER B 1 14 ? 8.570 0.210 44.716 1.00 38.08 116 SER B N 1
ATOM 1056 C CA . SER B 1 14 ? 7.971 0.913 43.542 1.00 38.11 116 SER B CA 1
ATOM 1057 C C . SER B 1 14 ? 7.787 2.407 43.811 1.00 37.67 116 SER B C 1
ATOM 1058 O O . SER B 1 14 ? 6.785 2.832 44.405 1.00 37.27 116 SER B O 1
ATOM 1061 N N . GLN B 1 15 ? 8.765 3.191 43.358 1.00 37.20 117 GLN B N 1
ATOM 1062 C CA . GLN B 1 15 ? 8.823 4.626 43.636 1.00 36.54 117 GLN B CA 1
ATOM 1063 C C . GLN B 1 15 ? 8.728 5.470 42.349 1.00 35.86 117 GLN B C 1
ATOM 1064 O O . GLN B 1 15 ? 9.172 6.620 42.326 1.00 36.50 117 GLN B O 1
ATOM 1070 N N . SER B 1 16 ? 8.183 4.904 41.276 1.00 33.29 118 SER B N 1
ATOM 1071 C CA . SER B 1 16 ? 8.073 5.661 40.032 1.00 31.99 118 SER B CA 1
ATOM 1072 C C . SER B 1 16 ? 6.685 5.621 39.421 1.00 30.93 118 SER B C 1
ATOM 1073 O O . SER B 1 16 ? 6.000 4.605 39.486 1.00 30.43 118 SER B O 1
ATOM 1076 N N . CYS B 1 17 ? 6.311 6.745 38.811 1.00 29.15 119 CYS B N 1
ATOM 1077 C CA . CYS B 1 17 ? 5.172 6.844 37.927 1.00 28.77 119 CYS B CA 1
ATOM 1078 C C . CYS B 1 17 ? 5.653 7.154 36.524 1.00 28.48 119 CYS B C 1
ATOM 1079 O O . CYS B 1 17 ? 6.767 7.652 36.325 1.00 28.91 119 CYS B O 1
ATOM 1082 N N . LEU B 1 18 ? 4.809 6.828 35.549 1.00 28.95 120 LEU B N 1
ATOM 1083 C CA . LEU B 1 18 ? 5.100 7.060 34.137 1.00 28.58 120 LEU B CA 1
ATOM 1084 C C . LEU B 1 18 ? 5.033 8.557 33.863 1.00 27.38 120 LEU B C 1
ATOM 1085 O O . LEU B 1 18 ? 4.327 9.278 34.567 1.00 25.91 120 LEU B O 1
ATOM 1090 N N . PRO B 1 19 ? 5.741 9.023 32.818 1.00 26.89 121 PRO B N 1
ATOM 1091 C CA . PRO B 1 19 ? 5.596 10.408 32.379 1.00 26.72 121 PRO B CA 1
ATOM 1092 C C . PRO B 1 19 ? 4.120 10.806 32.254 1.00 26.87 121 PRO B C 1
ATOM 1093 O O . PRO B 1 19 ? 3.299 10.032 31.750 1.00 27.22 121 PRO B O 1
ATOM 1097 N N . ASN B 1 20 ? 3.780 11.979 32.788 1.00 26.87 122 ASN B N 1
ATOM 1098 C CA . ASN B 1 20 ? 2.444 12.570 32.696 1.00 27.80 122 ASN B CA 1
ATOM 1099 C C . ASN B 1 20 ? 1.449 12.037 33.736 1.00 27.63 122 ASN B C 1
ATOM 1100 O O . ASN B 1 20 ? 0.294 12.511 33.843 1.00 29.56 122 ASN B O 1
ATOM 1105 N N . TRP B 1 21 ? 1.917 11.068 34.527 1.00 26.98 123 TRP B N 1
ATOM 1106 C CA . TRP B 1 21 ? 1.156 10.571 35.688 1.00 26.23 123 TRP B CA 1
ATOM 1107 C C . TRP B 1 21 ? 1.587 11.287 36.974 1.00 27.05 123 TRP B C 1
ATOM 1108 O O . TRP B 1 21 ? 2.752 11.682 37.119 1.00 27.86 123 TRP B O 1
ATOM 1119 N N . ILE B 1 22 ? 0.645 11.395 37.909 1.00 27.67 124 ILE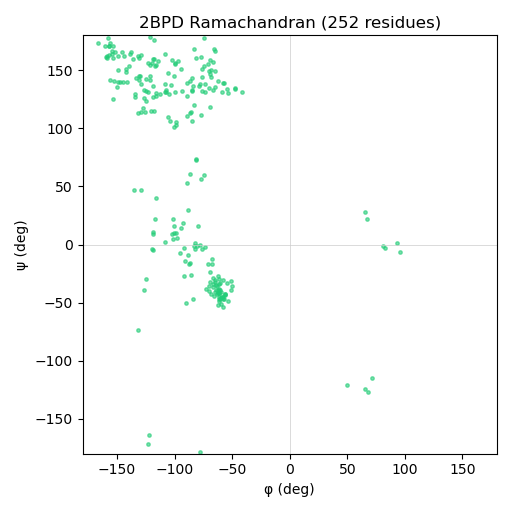 B N 1
ATOM 1120 C CA . ILE B 1 22 ? 0.867 12.019 39.211 1.00 28.16 124 ILE B CA 1
ATOM 1121 C C . ILE B 1 22 ? 0.965 10.932 40.297 1.00 28.24 124 ILE B C 1
ATOM 1122 O O . ILE B 1 22 ? 0.112 10.039 40.408 1.00 28.01 124 ILE B O 1
ATOM 1127 N N . MET B 1 23 ? 2.013 11.007 41.111 1.00 28.41 125 MET B N 1
ATOM 1128 C CA . MET B 1 23 ? 2.114 10.086 42.219 1.00 29.23 125 MET B CA 1
ATOM 1129 C C . MET B 1 23 ? 1.393 10.716 43.428 1.00 28.51 125 MET B C 1
ATOM 1130 O O . MET B 1 23 ? 1.626 11.874 43.782 1.00 28.98 125 MET B O 1
ATOM 1135 N N . HIS B 1 24 ? 0.476 9.970 44.038 1.00 28.32 126 HIS B N 1
ATOM 1136 C CA . HIS B 1 24 ? -0.026 10.347 45.366 1.00 26.64 126 HIS B CA 1
ATOM 1137 C C . HIS B 1 24 ? -0.427 9.098 46.130 1.00 26.64 126 HIS B C 1
ATOM 1138 O O . HIS B 1 24 ? -1.093 8.240 45.582 1.00 26.65 126 HIS B O 1
ATOM 1145 N N . GLY B 1 25 ? -0.046 9.025 47.406 1.00 27.05 127 GLY B N 1
ATOM 1146 C CA . GLY B 1 25 ? -0.383 7.860 48.232 1.00 25.86 127 GLY B CA 1
ATOM 1147 C C . GLY B 1 25 ? 0.277 6.564 47.766 1.00 25.88 127 GLY B C 1
ATOM 1148 O O . GLY B 1 25 ? 1.520 6.468 47.664 1.00 27.01 127 GLY B O 1
ATOM 1149 N N . LYS B 1 26 ? -0.559 5.554 47.520 1.00 27.62 128 LYS B N 1
ATOM 1150 C CA . LYS B 1 26 ? -0.113 4.237 47.056 1.00 28.14 128 LYS B CA 1
ATOM 1151 C C . LYS B 1 26 ? -0.256 4.073 45.535 1.00 27.46 128 LYS B C 1
ATOM 1152 O O . LYS B 1 26 ? -0.077 2.978 45.005 1.00 27.09 128 LYS B O 1
ATOM 1158 N N . SER B 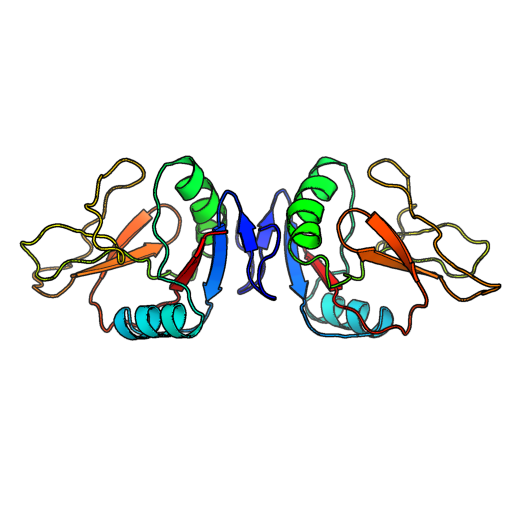1 27 ? -0.558 5.164 44.839 1.00 27.03 129 SER B N 1
ATOM 1159 C CA . SER B 1 27 ? -0.896 5.072 43.408 1.00 26.45 129 SER B CA 1
ATOM 1160 C C . SER B 1 27 ? -0.266 6.110 42.484 1.00 26.64 129 SER B C 1
ATOM 1161 O O . SER B 1 27 ? 0.249 7.145 42.948 1.00 26.61 129 SER B O 1
ATOM 1164 N N . CYS B 1 28 ? -0.235 5.771 41.189 1.00 26.27 130 CYS B N 1
ATOM 1165 C CA . CYS B 1 28 ? 0.011 6.743 40.123 1.00 26.88 130 CYS B CA 1
ATOM 1166 C C . CYS B 1 28 ? -1.343 7.030 39.483 1.00 26.36 130 CYS B C 1
ATOM 1167 O O . CYS B 1 28 ? -2.132 6.110 39.237 1.00 28.87 130 CYS B O 1
ATOM 1170 N N . TYR B 1 29 ? -1.611 8.305 39.190 1.00 25.82 131 TYR B N 1
ATOM 1171 C CA . TYR B 1 29 ? -2.921 8.722 38.618 1.00 26.32 131 TYR B CA 1
ATOM 1172 C C . TYR B 1 29 ? -2.693 9.406 37.282 1.00 27.32 131 TYR B C 1
ATOM 1173 O O . TYR B 1 29 ? -1.700 10.145 37.128 1.00 28.11 131 TYR B O 1
ATOM 1182 N N . LEU B 1 30 ? -3.594 9.147 36.316 1.00 25.39 132 LEU B N 1
ATOM 1183 C CA . LEU B 1 30 ? -3.575 9.859 35.035 1.00 26.85 132 LEU B CA 1
ATOM 1184 C C . LEU B 1 30 ? -4.876 10.622 34.898 1.00 26.92 132 LEU B C 1
ATOM 1185 O O . LEU B 1 30 ? -5.955 10.030 34.812 1.00 26.79 132 LEU B O 1
ATOM 1190 N N . PHE B 1 31 ? -4.772 11.946 34.883 1.00 27.56 133 PHE B N 1
ATOM 1191 C CA . PHE B 1 31 ? -5.940 12.790 34.597 1.00 27.30 133 PHE B CA 1
ATOM 1192 C C . PHE B 1 31 ? -5.961 12.962 33.082 1.00 27.89 133 PHE B C 1
ATOM 1193 O O . PHE B 1 31 ? -5.091 13.605 32.512 1.00 28.40 133 PHE B O 1
ATOM 1201 N N . SER B 1 32 ? -6.960 12.340 32.468 1.00 26.53 134 SER B N 1
ATOM 1202 C CA . SER B 1 32 ? -7.013 12.222 31.042 1.00 28.32 134 SER B CA 1
ATOM 1203 C C . SER B 1 32 ? -7.973 13.276 30.477 1.00 26.86 134 SER B C 1
ATOM 1204 O O . SER B 1 32 ? -9.207 13.120 30.540 1.00 27.19 134 SER B O 1
ATOM 1207 N N . PHE B 1 33 ? -7.411 14.357 29.956 1.00 26.77 135 PHE B N 1
ATOM 1208 C CA . PHE B 1 33 ? -8.203 15.455 29.442 1.00 27.18 135 PHE B CA 1
ATOM 1209 C C . PHE B 1 33 ? -8.600 15.227 27.983 1.00 28.46 135 PHE B C 1
ATOM 1210 O O . PHE B 1 33 ? -8.243 15.997 27.109 1.00 29.48 135 PHE B O 1
ATOM 1218 N N . SER B 1 34 ? -9.333 14.141 27.745 1.00 27.93 136 SER B N 1
ATOM 1219 C CA . SER B 1 34 ? -9.797 13.763 26.413 1.00 29.56 136 SER B CA 1
ATOM 1220 C C . SER B 1 34 ? -11.153 13.076 26.521 1.00 28.78 136 SER B C 1
ATOM 1221 O O . SER B 1 34 ? -11.375 12.297 27.441 1.00 29.89 136 SER B O 1
ATOM 1224 N N . GLY B 1 35 ? -12.056 13.374 25.596 1.00 28.60 137 GLY B N 1
ATOM 1225 C CA . GLY B 1 35 ? -13.388 12.842 25.713 1.00 28.33 137 GLY B CA 1
ATOM 1226 C C . GLY B 1 35 ? -13.482 11.392 25.285 1.00 28.24 137 GLY B C 1
ATOM 1227 O O . GLY B 1 35 ? -12.898 10.986 24.251 1.00 27.99 137 GLY B O 1
ATOM 1228 N N . ASN B 1 36 ? -14.227 10.618 26.061 1.00 27.23 138 ASN B N 1
ATOM 1229 C CA . ASN B 1 36 ? -14.578 9.258 25.708 1.00 27.94 138 ASN B CA 1
ATOM 1230 C C . ASN B 1 36 ? -15.818 8.774 26.459 1.00 26.63 138 ASN B C 1
ATOM 1231 O O . ASN B 1 36 ? -16.185 9.354 27.500 1.00 27.25 138 ASN B O 1
ATOM 1236 N N . SER B 1 37 ? -16.447 7.702 25.974 1.00 26.21 139 SER B N 1
ATOM 1237 C CA . SER B 1 37 ? -17.525 7.056 26.718 1.00 26.05 139 SER B CA 1
ATOM 1238 C C . SER B 1 3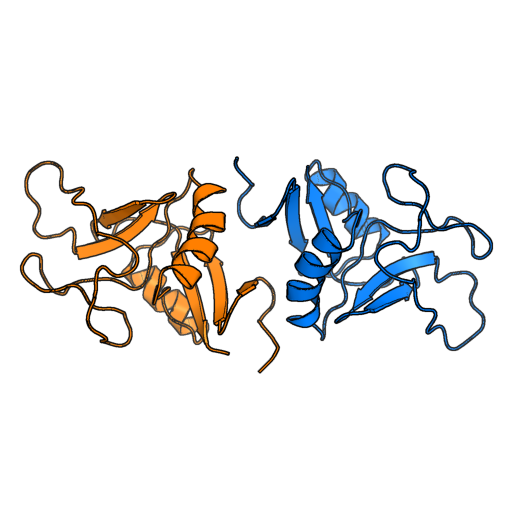7 ? -16.953 6.469 28.013 1.00 25.79 139 SER B C 1
ATOM 1239 O O . SER B 1 37 ? -15.727 6.349 28.145 1.00 25.87 139 SER B O 1
ATOM 1242 N N . TRP B 1 38 ? -17.791 6.079 28.964 1.00 25.46 140 TRP B N 1
ATOM 1243 C CA . TRP B 1 38 ? -17.261 5.321 30.101 1.00 25.22 140 TRP B CA 1
ATOM 1244 C C . TRP B 1 38 ? -16.521 4.066 29.632 1.00 25.37 140 TRP B C 1
ATOM 1245 O O . TRP B 1 38 ? -15.433 3.699 30.103 1.00 26.60 140 TRP B O 1
ATOM 1256 N N . TYR B 1 39 ? -17.137 3.392 28.659 1.00 25.50 141 TYR B N 1
ATOM 1257 C CA . TYR B 1 39 ? -16.568 2.116 28.183 1.00 25.64 141 TYR B CA 1
ATOM 1258 C C . TYR B 1 39 ? -15.193 2.309 27.550 1.00 25.28 141 TYR B C 1
ATOM 1259 O O . TYR B 1 39 ? -14.273 1.508 27.772 1.00 24.84 141 TYR B O 1
ATOM 1268 N N . GLY B 1 40 ? -15.060 3.364 26.745 1.00 25.84 142 GLY B N 1
ATOM 1269 C CA . GLY B 1 40 ? -13.784 3.701 26.063 1.00 25.50 142 GLY B CA 1
ATOM 1270 C C . GLY B 1 40 ? -12.738 4.187 27.048 1.00 25.20 142 GLY B C 1
ATOM 1271 O O . GLY B 1 40 ? -11.551 3.883 26.911 1.00 25.18 142 GLY B O 1
ATOM 1272 N N . SER B 1 41 ? -13.206 4.918 28.065 1.00 25.65 143 SER B N 1
ATOM 1273 C CA . SER B 1 41 ? -12.362 5.340 29.186 1.00 25.86 143 SER B CA 1
ATOM 1274 C C . SER B 1 41 ? -11.810 4.117 29.887 1.00 25.85 143 SER B C 1
ATOM 1275 O O . SER B 1 41 ? -10.592 4.059 30.168 1.00 27.10 143 SER B O 1
ATOM 1278 N N . LYS B 1 42 ? -12.680 3.135 30.158 1.00 26.01 144 LYS B N 1
ATOM 1279 C CA . LYS B 1 42 ? -12.245 1.867 30.774 1.00 27.08 144 LYS B CA 1
ATOM 1280 C C . LYS B 1 42 ? -11.207 1.126 29.931 1.00 26.41 144 LYS B C 1
ATOM 1281 O O . LYS B 1 42 ? -10.208 0.627 30.461 1.00 26.36 144 LYS B O 1
ATOM 1287 N N . ARG B 1 43 ? -11.431 1.033 28.625 1.00 24.89 145 ARG B N 1
ATOM 1288 C CA . ARG B 1 43 ? -10.475 0.391 27.715 1.00 25.58 145 ARG B CA 1
ATOM 1289 C C . ARG B 1 43 ? -9.145 1.120 27.708 1.00 25.55 145 ARG B C 1
ATOM 1290 O O . ARG B 1 43 ? -8.099 0.494 27.728 1.00 25.96 145 ARG B O 1
ATOM 1298 N N . HIS B 1 44 ? -9.185 2.448 27.759 1.00 25.46 146 HIS B N 1
ATOM 1299 C CA . HIS B 1 44 ? -7.989 3.257 27.656 1.00 26.08 146 HIS B CA 1
ATOM 1300 C C . HIS B 1 44 ? -7.108 3.083 28.879 1.00 25.61 146 HIS B C 1
ATOM 1301 O O . HIS B 1 44 ? -5.894 2.866 28.753 1.00 25.96 146 HIS B O 1
ATOM 1308 N N . CYS B 1 45 ? -7.729 3.070 30.054 1.00 25.39 147 CYS B N 1
ATOM 1309 C CA . CYS B 1 45 ? -6.922 2.841 31.247 1.00 25.11 147 CYS B CA 1
ATOM 1310 C C . CYS B 1 45 ? -6.258 1.461 31.162 1.00 25.70 147 CYS B C 1
ATOM 1311 O O . CYS B 1 45 ? -5.072 1.319 31.462 1.00 26.20 147 CYS B O 1
ATOM 1314 N N . SER B 1 46 ? -7.023 0.459 30.704 1.00 26.37 148 SER B N 1
ATOM 1315 C CA . SER B 1 46 ? -6.468 -0.909 30.551 1.00 26.36 148 SER B CA 1
ATOM 1316 C C . SER B 1 46 ? -5.354 -1.055 29.531 1.00 26.82 148 SER B C 1
ATOM 1317 O O . SER B 1 46 ? -4.442 -1.862 29.753 1.00 26.27 148 SER B O 1
ATOM 1321 N N . GLN B 1 47 ? -5.420 -0.301 28.431 1.00 27.15 149 GLN B N 1
ATOM 1322 C CA . GLN B 1 47 ? -4.309 -0.186 27.482 1.00 27.81 149 GLN B CA 1
ATOM 1323 C C . GLN B 1 47 ? -3.014 0.255 28.170 1.00 27.80 149 GLN B C 1
ATOM 1324 O O . GLN B 1 47 ? -1.935 -0.157 27.765 1.00 27.99 149 GLN B O 1
ATOM 1330 N N . LEU B 1 48 ? -3.139 1.085 29.207 1.00 27.85 150 LEU B N 1
ATOM 1331 C CA . LEU B 1 48 ? -1.956 1.632 29.894 1.00 27.66 150 LEU B CA 1
ATOM 1332 C C . LEU B 1 48 ? -1.592 0.783 31.113 1.00 28.00 150 LEU B C 1
ATOM 1333 O O . LEU B 1 48 ? -0.805 1.211 31.978 1.00 29.29 150 LEU B O 1
ATOM 1338 N N . GLY B 1 49 ? -2.173 -0.422 31.176 1.00 27.12 151 GLY B N 1
ATOM 1339 C CA . GLY B 1 49 ? -1.957 -1.356 32.278 1.00 27.25 151 GLY B CA 1
ATOM 1340 C C . GLY B 1 49 ? -2.489 -0.844 33.600 1.00 27.34 151 GLY B C 1
ATOM 1341 O O . GLY B 1 49 ? -1.971 -1.195 34.668 1.00 28.93 151 GLY B O 1
ATOM 1342 N N . ALA B 1 50 ? -3.515 0.006 33.515 1.00 26.97 152 ALA B N 1
ATOM 1343 C CA . ALA B 1 50 ? -4.137 0.600 34.689 1.00 26.93 152 ALA B CA 1
ATOM 1344 C C . ALA B 1 50 ? -5.621 0.266 34.721 1.00 27.26 152 ALA B C 1
ATOM 1345 O O . ALA B 1 50 ? -6.098 -0.630 34.008 1.00 27.16 152 ALA B O 1
ATOM 1347 N N . HIS B 1 51 ? -6.349 1.005 35.532 1.00 27.13 153 HIS B N 1
ATOM 1348 C CA . HIS B 1 51 ? -7.793 0.887 35.601 1.00 27.48 153 HIS B CA 1
ATOM 1349 C C . HIS B 1 51 ? -8.422 2.246 35.877 1.00 27.34 153 HIS B C 1
ATOM 1350 O O . HIS B 1 51 ? -7.734 3.187 36.288 1.00 27.36 153 HIS B O 1
ATOM 1357 N N . LEU B 1 52 ? -9.727 2.348 35.671 1.00 27.28 154 LEU B N 1
ATOM 1358 C CA . LEU B 1 52 ? -10.438 3.570 36.086 1.00 25.86 154 LEU B CA 1
ATOM 1359 C C . LEU B 1 52 ? -10.347 3.770 37.602 1.00 25.88 154 LEU B C 1
ATOM 1360 O O . LEU B 1 52 ? -10.392 2.824 38.374 1.00 25.94 154 LEU B O 1
ATOM 1365 N N . LEU B 1 53 ? -10.185 5.026 37.998 1.00 26.48 155 LEU B N 1
ATOM 1366 C CA . LEU B 1 53 ? -10.015 5.392 39.399 1.00 26.99 155 LEU B CA 1
ATOM 1367 C C . LEU B 1 53 ? -10.932 4.622 40.362 1.00 26.68 155 LEU B C 1
ATOM 1368 O O . LEU B 1 53 ? -12.168 4.520 40.131 1.00 25.05 155 LEU B O 1
ATOM 1373 N N . LYS B 1 54 ? -10.349 4.075 41.432 1.00 26.69 156 LYS B N 1
ATOM 1374 C CA . LYS B 1 54 ? -11.149 3.590 42.555 1.00 26.35 156 LYS B CA 1
ATOM 1375 C C . LYS B 1 54 ? -10.844 4.503 43.716 1.00 27.04 156 LYS B C 1
ATOM 1376 O O . LYS B 1 54 ? -9.661 4.757 44.020 1.00 28.72 156 LYS B O 1
ATOM 1382 N N . ILE B 1 55 ? -11.893 5.007 44.355 1.00 26.67 157 ILE B N 1
ATOM 1383 C CA . ILE B 1 55 ? -11.715 5.871 45.543 1.00 27.89 157 ILE B CA 1
ATOM 1384 C C . ILE B 1 55 ? -12.035 5.045 46.760 1.00 27.86 157 ILE B C 1
ATOM 1385 O O . ILE B 1 55 ? -13.191 4.716 47.028 1.00 27.57 157 ILE B O 1
ATOM 1390 N N . ASP B 1 56 ? -10.984 4.689 47.479 1.00 27.80 158 ASP B N 1
ATOM 1391 C CA . ASP B 1 56 ? -11.071 3.756 48.592 1.00 28.69 158 ASP B CA 1
ATOM 1392 C C . ASP B 1 56 ? -11.440 4.359 49.967 1.00 28.13 158 ASP B C 1
ATOM 1393 O O . ASP B 1 56 ? -11.983 3.671 50.838 1.00 28.67 158 ASP B O 1
ATOM 1398 N N . ASN B 1 57 ? -11.136 5.637 50.174 1.00 26.63 159 ASN B N 1
ATOM 1399 C CA . ASN B 1 57 ? -11.334 6.259 51.482 1.00 27.07 159 ASN B CA 1
ATOM 1400 C C . ASN B 1 57 ? -11.229 7.774 51.341 1.00 26.37 159 ASN B C 1
ATOM 1401 O O . ASN B 1 57 ? -10.905 8.254 50.254 1.00 25.82 159 ASN B O 1
ATOM 1406 N N . SER B 1 58 ? -11.510 8.514 52.418 1.00 27.24 160 SER B N 1
ATOM 1407 C CA . SER B 1 58 ? -11.636 9.967 52.312 1.00 27.89 160 SER B CA 1
ATOM 1408 C C . SER B 1 58 ? -10.292 10.648 52.030 1.00 27.46 160 SER B C 1
ATOM 1409 O O . SER B 1 58 ? -10.255 11.667 51.351 1.00 27.77 160 SER B O 1
ATOM 1412 N N . LYS B 1 59 ? -9.196 10.084 52.549 1.00 27.41 161 LYS B N 1
ATOM 1413 C CA . LYS B 1 59 ? -7.837 10.538 52.180 1.00 28.55 161 LYS B CA 1
ATOM 1414 C C . LYS B 1 59 ? -7.628 10.528 50.650 1.00 28.07 161 LYS B C 1
ATOM 1415 O O . LYS B 1 59 ? -7.162 11.509 50.055 1.00 28.53 161 LYS B O 1
ATOM 1421 N N . GLU B 1 60 ? -7.984 9.424 49.989 1.00 27.31 162 GLU B N 1
ATOM 1422 C CA . GLU B 1 60 ? -7.908 9.363 48.537 1.00 27.05 162 GLU B CA 1
ATOM 1423 C C . GLU B 1 60 ? -8.857 10.349 47.889 1.00 26.02 162 GLU B C 1
ATOM 1424 O O . GLU B 1 60 ? -8.540 10.966 46.869 1.00 27.13 162 GLU B O 1
ATOM 1430 N N . PHE B 1 61 ? -10.042 10.479 48.467 1.00 26.86 163 PHE B N 1
ATOM 1431 C CA . PHE B 1 61 ? -11.037 11.394 47.950 1.00 25.76 163 PHE B CA 1
ATOM 1432 C C . PHE B 1 61 ? -10.535 12.827 47.986 1.00 25.99 163 PHE B C 1
ATOM 1433 O O . PHE B 1 61 ? -10.666 13.549 46.989 1.00 26.11 163 PHE B O 1
ATOM 1441 N N . GLU B 1 62 ? -9.967 13.237 49.121 1.00 25.58 164 GLU B N 1
ATOM 1442 C CA . GLU B 1 62 ? -9.433 14.591 49.271 1.00 25.45 164 GLU B CA 1
ATOM 1443 C C . GLU B 1 62 ? -8.392 14.879 48.171 1.00 24.99 164 GLU B C 1
ATOM 1444 O O . GLU B 1 62 ? -8.395 15.967 47.585 1.00 25.45 164 GLU B O 1
ATOM 1450 N N . PHE B 1 63 ? -7.511 13.920 47.878 1.00 23.96 165 PHE B N 1
ATOM 1451 C CA . PHE B 1 63 ? -6.526 14.156 46.839 1.00 25.68 165 PHE B CA 1
ATOM 1452 C C . PHE B 1 63 ? -7.254 14.382 45.530 1.00 24.55 165 PHE B C 1
ATOM 1453 O O . PHE B 1 63 ? -7.000 15.337 44.811 1.00 25.71 165 PHE B O 1
ATOM 1461 N N . ILE B 1 64 ? -8.142 13.470 45.190 1.00 24.79 166 ILE B N 1
ATOM 1462 C CA . ILE B 1 64 ? -8.845 13.584 43.905 1.00 25.20 166 ILE B CA 1
ATOM 1463 C C . ILE B 1 64 ? -9.615 14.871 43.782 1.00 24.11 166 ILE B C 1
ATOM 1464 O O . ILE B 1 64 ? -9.585 15.557 42.735 1.00 25.00 166 ILE B O 1
ATOM 1469 N N . GLU B 1 65 ? -10.329 15.200 44.855 1.00 23.59 167 GLU B N 1
ATOM 1470 C CA . GLU B 1 65 ? -11.171 16.386 44.850 1.00 24.64 167 GLU B CA 1
ATOM 1471 C C . GLU B 1 65 ? -10.315 17.646 44.719 1.00 25.09 167 GLU B C 1
ATOM 1472 O O . GLU B 1 65 ? -10.776 18.637 44.145 1.00 26.00 167 GLU B O 1
ATOM 1478 N N . SER B 1 66 ? -9.093 17.648 45.253 1.00 25.10 168 SER B N 1
ATOM 1479 C CA . SER B 1 66 ? -8.250 18.832 45.148 1.00 25.48 168 SER B CA 1
ATOM 1480 C C . SER B 1 66 ? -8.033 19.093 43.643 1.00 25.28 168 SER B C 1
ATOM 1481 O O . SER B 1 66 ? -7.951 20.243 43.200 1.00 26.43 168 SER B O 1
ATOM 1484 N N . GLN B 1 67 ? -7.985 18.008 42.872 1.00 26.49 169 GLN B N 1
ATOM 1485 C CA . GLN B 1 67 ? -7.778 18.095 41.434 1.00 27.15 169 GLN B CA 1
ATOM 1486 C C . GLN B 1 67 ? -9.038 18.359 40.608 1.00 27.64 169 GLN B C 1
ATOM 1487 O O . GLN B 1 67 ? -9.071 19.237 39.750 1.00 27.50 169 GLN B O 1
ATOM 1493 N N . THR B 1 68 ? -10.116 17.638 40.884 1.00 26.78 170 THR B N 1
ATOM 1494 C CA . THR B 1 68 ? -11.324 17.838 40.118 1.00 25.77 170 THR B CA 1
ATOM 1495 C C . THR B 1 68 ? -11.921 19.219 40.380 1.00 26.07 170 THR B C 1
ATOM 1496 O O . THR B 1 68 ? -12.544 19.798 39.493 1.00 26.34 170 THR B O 1
ATOM 1500 N N . SER B 1 69 ? -11.788 19.727 41.606 1.00 25.10 171 SER B N 1
ATOM 1501 C CA . SER B 1 69 ? -12.292 21.046 41.899 1.00 25.93 171 SER B CA 1
ATOM 1502 C C . SER B 1 69 ? -11.496 22.189 41.267 1.00 25.30 171 SER B C 1
ATOM 1503 O O . SER B 1 69 ? -12.009 23.313 41.185 1.00 25.51 171 SER B O 1
ATOM 1506 N N . SER B 1 70 ? -10.262 21.923 40.821 1.00 25.73 172 SER B N 1
ATOM 1507 C CA . SER B 1 70 ? -9.489 22.951 40.100 1.00 25.29 172 SER B CA 1
ATOM 1508 C C . SER B 1 70 ? -9.739 22.812 38.614 1.00 24.92 172 SER B C 1
ATOM 1509 O O . SER B 1 70 ? -9.227 23.606 37.810 1.00 26.81 172 SER B O 1
ATOM 1513 N N . HIS B 1 71 ? -10.524 21.799 38.261 1.00 24.24 173 HIS B N 1
ATOM 1514 C CA . HIS B 1 71 ? -10.934 21.546 36.886 1.00 25.01 173 HIS B CA 1
ATOM 1515 C C . HIS B 1 71 ? -12.446 21.369 36.753 1.00 26.09 173 HIS B C 1
ATOM 1516 O O . HIS B 1 71 ? -12.877 20.447 36.098 1.00 25.60 173 HIS B O 1
ATOM 1523 N N . ARG B 1 72 ? -13.216 22.267 37.364 1.00 26.44 174 ARG B N 1
ATOM 1524 C CA . ARG B 1 72 ? -14.666 22.106 37.436 1.00 27.50 174 ARG B CA 1
ATOM 1525 C C . ARG B 1 72 ? -15.341 22.237 36.081 1.00 28.10 174 ARG B C 1
ATOM 1526 O O . ARG B 1 72 ? -16.475 21.787 35.921 1.00 28.83 174 ARG B O 1
ATOM 1538 N N . ILE B 1 73 ? -14.646 22.807 35.098 1.00 28.39 175 ILE B N 1
ATOM 1539 C CA . ILE B 1 73 ? -15.172 22.854 33.718 1.00 29.21 175 ILE B CA 1
ATOM 1540 C C . ILE B 1 73 ? -15.279 21.492 33.029 1.00 29.08 175 ILE B C 1
ATOM 1541 O O . ILE B 1 73 ? -15.950 21.374 31.979 1.00 29.38 175 ILE B O 1
ATOM 1546 N N . ASN B 1 74 ? -14.652 20.473 33.634 1.00 27.88 176 ASN B N 1
ATOM 1547 C CA . ASN B 1 74 ? -14.679 19.098 33.146 1.00 26.98 176 ASN B CA 1
ATOM 1548 C C . ASN B 1 74 ? -15.301 18.169 34.185 1.00 26.17 176 ASN B C 1
ATOM 1549 O O . ASN B 1 74 ? -15.376 18.524 35.355 1.00 26.95 176 ASN B O 1
ATOM 1554 N N . ALA B 1 75 ? -15.827 17.042 33.730 1.00 26.51 177 ALA B N 1
ATOM 1555 C CA . ALA B 1 75 ? -16.164 15.909 34.609 1.00 26.41 177 ALA B CA 1
ATOM 1556 C C . ALA B 1 75 ? -15.303 14.727 34.211 1.00 26.28 177 ALA B C 1
ATOM 1557 O O . ALA B 1 75 ? -14.824 14.635 33.067 1.00 27.63 177 ALA B O 1
ATOM 1559 N N . PHE B 1 76 ? -15.068 13.845 35.172 1.00 26.39 178 PHE B N 1
ATOM 1560 C CA . PHE B 1 76 ? -14.151 12.730 34.982 1.00 26.34 178 PHE B CA 1
ATOM 1561 C C . PHE B 1 76 ? -14.793 11.389 35.333 1.00 25.12 178 PHE B C 1
ATOM 1562 O O . PHE B 1 76 ? -15.162 11.179 36.504 1.00 25.76 178 PHE B O 1
ATOM 1570 N N . TRP B 1 77 ? -14.910 10.483 34.339 1.00 26.95 179 TRP B N 1
ATOM 1571 C CA . TRP B 1 77 ? -15.356 9.127 34.615 1.00 25.89 179 TRP B CA 1
ATOM 1572 C C . TRP B 1 77 ? -14.431 8.484 35.621 1.00 27.43 179 TRP B C 1
ATOM 1573 O O . TRP B 1 77 ? -13.215 8.669 35.552 1.00 27.13 179 TRP B O 1
ATOM 1584 N N . ILE B 1 78 ? -15.018 7.750 36.558 1.00 26.48 180 ILE B N 1
ATOM 1585 C CA . ILE B 1 78 ? -14.275 6.902 37.515 1.00 26.47 180 ILE B CA 1
ATOM 1586 C C . ILE B 1 78 ? -14.686 5.448 37.417 1.00 26.39 180 ILE B C 1
ATOM 1587 O O . ILE B 1 78 ? -15.593 5.136 36.626 1.00 27.75 180 ILE B O 1
ATOM 1592 N N . GLY B 1 79 ? -14.082 4.560 38.203 1.00 27.60 181 GLY B N 1
ATOM 1593 C CA . GLY B 1 79 ? -14.313 3.115 38.001 1.00 26.55 181 GLY B CA 1
ATOM 1594 C C . GLY B 1 79 ? -15.575 2.491 38.549 1.00 26.59 181 GLY B C 1
ATOM 1595 O O . GLY B 1 79 ? -15.658 1.270 38.600 1.00 27.65 181 GLY B O 1
ATOM 1596 N N . LEU B 1 80 ? -16.574 3.301 38.912 1.00 26.49 182 LEU B N 1
ATOM 1597 C CA . LEU B 1 80 ? -17.788 2.815 39.531 1.00 26.11 182 LEU B CA 1
ATOM 1598 C C . LEU B 1 80 ? -18.922 2.698 38.518 1.00 26.40 182 LEU B C 1
ATOM 1599 O O . LEU B 1 80 ? -19.204 3.649 37.778 1.00 25.87 182 LEU B O 1
ATOM 1604 N N . SER B 1 81 ? -19.585 1.547 38.518 1.00 26.34 183 SER B N 1
ATOM 1605 C CA . SER B 1 81 ? -20.715 1.324 37.641 1.00 26.08 183 SER B CA 1
ATOM 1606 C C . SER B 1 81 ? -21.623 0.217 38.151 1.00 25.76 183 SER B C 1
ATOM 1607 O O . SER B 1 81 ? -21.328 -0.441 39.168 1.00 25.52 183 SER B O 1
ATOM 1610 N N . ARG B 1 82 ? -22.714 -0.006 37.419 1.00 25.55 184 ARG B N 1
ATOM 1611 C CA . ARG B 1 82 ? -23.645 -1.050 37.761 1.00 26.34 184 ARG B CA 1
ATOM 1612 C C . ARG B 1 82 ? -24.147 -1.688 36.470 1.00 26.60 184 ARG B C 1
ATOM 1613 O O . ARG B 1 82 ? -24.175 -1.026 35.424 1.00 26.76 184 ARG B O 1
ATOM 1621 N N . ASN B 1 83 ? -24.510 -2.969 36.555 1.00 28.70 185 ASN B N 1
ATOM 1622 C CA . ASN B 1 83 ? -24.992 -3.735 35.389 1.00 29.59 185 ASN B CA 1
ATOM 1623 C C . ASN B 1 83 ? -26.332 -3.262 34.846 1.00 30.19 185 ASN B C 1
ATOM 1624 O O . ASN B 1 83 ? -26.580 -3.332 33.647 1.00 30.15 185 ASN B O 1
ATOM 1629 N N . GLN B 1 84 ? -27.210 -2.857 35.757 1.00 30.87 186 GLN B N 1
ATOM 1630 C CA . GLN B 1 84 ? -28.551 -2.400 35.451 1.00 31.32 186 GLN B CA 1
ATOM 1631 C C . GLN B 1 84 ? -29.006 -1.433 36.545 1.00 32.03 186 GLN B C 1
ATOM 1632 O O . GLN B 1 84 ? -28.455 -1.428 37.655 1.00 31.04 186 GLN B O 1
ATOM 1638 N N . SER B 1 85 ? -30.016 -0.628 36.220 1.00 33.09 187 SER B N 1
ATOM 1639 C CA . SER B 1 85 ? -30.512 0.423 37.113 1.00 34.19 187 SER B CA 1
ATOM 1640 C C . SER B 1 85 ? -30.804 -0.025 38.541 1.00 34.31 187 SER B C 1
ATOM 1641 O O . SER B 1 85 ? -30.594 0.735 39.482 1.00 34.47 187 SER B O 1
ATOM 1644 N N . GLU B 1 86 ? -31.294 -1.249 38.690 1.00 34.11 188 GLU B N 1
ATOM 1645 C CA . GLU B 1 86 ? -31.699 -1.766 40.003 1.00 34.55 188 GLU B CA 1
ATOM 1646 C C . GLU B 1 86 ? -30.664 -2.713 40.631 1.00 33.96 188 GLU B C 1
ATOM 1647 O O . GLU B 1 86 ? -30.995 -3.525 41.497 1.00 34.79 188 GLU B O 1
ATOM 1653 N N . GLY B 1 87 ? -29.414 -2.592 40.188 1.00 33.43 189 GLY B N 1
ATOM 1654 C CA . GLY B 1 87 ? -28.305 -3.369 40.728 1.00 32.18 189 GLY B CA 1
ATOM 1655 C C . GLY B 1 87 ? -27.374 -2.495 41.560 1.00 31.22 189 GLY B C 1
ATOM 1656 O O . GLY B 1 87 ? -27.423 -1.269 41.468 1.00 31.50 189 GLY B O 1
ATOM 1657 N N . PRO B 1 88 ? -26.512 -3.118 42.384 1.00 30.57 190 PRO B N 1
ATOM 1658 C CA . PRO B 1 88 ? -25.558 -2.354 43.206 1.00 30.21 190 PRO B CA 1
ATOM 1659 C C . PRO B 1 88 ? -24.389 -1.787 42.407 1.00 29.38 190 PRO B C 1
ATOM 1660 O O . PRO B 1 88 ? -24.003 -2.349 41.369 1.00 29.60 190 PRO B O 1
ATOM 1664 N N . TRP B 1 89 ? -23.825 -0.701 42.909 1.00 28.72 191 TRP B N 1
ATOM 1665 C CA . TRP B 1 89 ? -22.578 -0.176 42.390 1.00 27.78 191 TRP B CA 1
ATOM 1666 C C . TRP B 1 89 ? -21.423 -1.118 42.741 1.00 28.64 191 TRP B C 1
ATOM 1667 O O . TRP B 1 89 ? -21.402 -1.749 43.815 1.00 28.21 191 TRP B O 1
ATOM 1678 N N . PHE B 1 90 ? -20.455 -1.177 41.836 1.00 27.87 192 PHE B N 1
ATOM 1679 C CA . PHE B 1 90 ? -19.240 -1.934 42.034 1.00 28.01 192 PHE B CA 1
ATOM 1680 C C . PHE B 1 90 ? -18.079 -1.285 41.298 1.00 27.45 192 PHE B C 1
ATOM 1681 O O . PHE B 1 90 ? -18.258 -0.593 40.276 1.00 25.62 192 PHE B O 1
ATOM 1689 N N . TRP B 1 91 ? -16.885 -1.467 41.865 1.00 27.64 193 TRP B N 1
ATOM 1690 C CA . TRP B 1 91 ? -15.673 -0.894 41.292 1.00 27.92 193 TRP B CA 1
ATOM 1691 C C . TRP B 1 91 ? -15.191 -1.836 40.207 1.00 29.44 193 TRP B C 1
ATOM 1692 O O . TRP B 1 91 ? -15.691 -2.960 40.098 1.00 28.73 193 TRP B O 1
ATOM 1703 N N . GLU B 1 92 ? -14.230 -1.382 39.405 1.00 30.97 194 GLU B N 1
ATOM 1704 C CA . GLU B 1 92 ? -13.786 -2.155 38.237 1.00 31.90 194 GLU B CA 1
ATOM 1705 C C . GLU B 1 92 ? -13.020 -3.453 38.608 1.00 33.09 194 GLU B C 1
ATOM 1706 O O . GLU B 1 92 ? -12.966 -4.402 37.813 1.00 33.37 194 GLU B O 1
ATOM 1712 N N . ASP B 1 93 ? -12.434 -3.506 39.804 1.00 33.19 195 ASP B N 1
ATOM 1713 C CA . ASP B 1 93 ? -11.876 -4.789 40.279 1.00 34.06 195 ASP B CA 1
ATOM 1714 C C . ASP B 1 93 ? -12.942 -5.765 40.815 1.00 34.06 195 ASP B C 1
ATOM 1715 O O . ASP B 1 93 ? -12.603 -6.866 41.227 1.00 34.63 195 ASP B O 1
ATOM 1720 N N . GLY B 1 94 ? -14.213 -5.367 40.796 1.00 33.81 196 GLY B N 1
ATOM 1721 C CA . GLY B 1 94 ? -15.315 -6.231 41.233 1.00 34.01 196 GLY B CA 1
ATOM 1722 C C . GLY B 1 94 ? -15.683 -6.049 42.688 1.00 33.76 196 GLY B C 1
ATOM 1723 O O . GLY B 1 94 ? -16.584 -6.727 43.202 1.00 34.72 196 GLY B O 1
ATOM 1724 N N . SER B 1 95 ? -14.982 -5.130 43.346 1.00 33.36 197 SER B N 1
ATOM 1725 C CA . SER B 1 95 ? -15.140 -4.884 44.777 1.00 32.86 197 SER B CA 1
ATOM 1726 C C . SER B 1 95 ? -16.433 -4.098 45.006 1.00 31.70 197 SER B C 1
ATOM 1727 O O . SER B 1 95 ? -16.823 -3.257 44.193 1.00 31.17 197 SER B O 1
ATOM 1730 N N . ALA B 1 96 ? -17.116 -4.395 46.103 1.00 31.15 198 ALA B N 1
ATOM 1731 C CA . ALA B 1 96 ? -18.393 -3.759 46.421 1.00 30.90 198 ALA B CA 1
ATOM 1732 C C . ALA B 1 96 ? -18.218 -2.268 46.717 1.00 30.58 198 ALA B C 1
ATOM 1733 O O . ALA B 1 96 ? -17.128 -1.830 47.087 1.00 31.74 198 ALA B O 1
ATOM 1735 N N . PHE B 1 97 ? -19.292 -1.493 46.559 1.00 30.74 199 PHE B N 1
ATOM 1736 C CA . PHE B 1 97 ? -19.261 -0.062 46.882 1.00 29.88 199 PHE B CA 1
ATOM 1737 C C . PHE B 1 97 ? -19.729 0.215 48.307 1.00 30.01 199 PHE B C 1
ATOM 1738 O O . PHE B 1 97 ? -20.783 -0.249 48.722 1.00 30.62 199 PHE B O 1
ATOM 1746 N N . PHE B 1 98 ? -18.954 1.015 49.028 1.00 30.78 200 PHE B N 1
ATOM 1747 C CA . PHE B 1 98 ? -19.388 1.552 50.308 1.00 30.88 200 PHE B CA 1
ATOM 1748 C C . PHE B 1 98 ? -19.248 3.084 50.297 1.00 30.14 200 PHE B C 1
ATOM 1749 O O . PHE B 1 98 ? -18.204 3.608 49.912 1.00 29.18 200 PHE B O 1
ATOM 1757 N N . PRO B 1 99 ? -20.300 3.802 50.746 1.00 29.69 201 PRO B N 1
ATOM 1758 C CA . PRO B 1 99 ? -20.336 5.258 50.774 1.00 28.98 201 PRO B CA 1
ATOM 1759 C C . PRO B 1 99 ? -19.516 5.805 51.955 1.00 28.96 201 PRO B C 1
ATOM 1760 O O . PRO B 1 99 ? -20.029 6.546 52.801 1.00 29.21 201 PRO B O 1
ATOM 1764 N N . ASN B 1 100 ? -18.239 5.420 51.987 1.00 29.49 202 ASN B N 1
ATOM 1765 C CA . ASN B 1 100 ? -17.282 5.839 53.002 1.00 30.56 202 ASN B CA 1
ATOM 1766 C C . ASN B 1 100 ? -16.548 7.107 52.586 1.00 30.53 202 ASN B C 1
ATOM 1767 O O . ASN B 1 100 ? -15.893 7.741 53.410 1.00 30.97 202 ASN B O 1
ATOM 1772 N N . SER B 1 101 ? -16.643 7.469 51.311 1.00 30.92 203 SER B N 1
ATOM 1773 C CA . SER B 1 101 ? -16.015 8.719 50.876 1.00 31.57 203 SER B CA 1
ATOM 1774 C C . SER B 1 101 ? -16.996 9.667 50.177 1.00 31.12 203 SER B C 1
ATOM 1775 O O . SER B 1 101 ? -16.851 10.879 50.271 1.00 31.84 203 SER B O 1
ATOM 1778 N N . PHE B 1 102 ? -18.010 9.116 49.512 1.00 31.06 204 PHE B N 1
ATOM 1779 C CA . PHE B 1 102 ? -19.013 9.945 48.835 1.00 30.53 204 PHE B CA 1
ATOM 1780 C C . PHE B 1 102 ? -20.318 9.178 48.641 1.00 30.27 204 PHE B C 1
ATOM 1781 O O . PHE B 1 102 ? -20.323 7.952 48.756 1.00 30.00 204 PHE B O 1
ATOM 1789 N N . GLN B 1 103 ? -21.403 9.915 48.369 1.00 29.88 205 GLN B N 1
ATOM 1790 C CA . GLN B 1 103 ? -22.664 9.360 47.844 1.00 31.33 205 GLN B CA 1
ATOM 1791 C C . GLN B 1 103 ? -22.754 9.610 46.333 1.00 31.20 205 GLN B C 1
ATOM 1792 O O . GLN B 1 103 ? -22.290 10.632 45.839 1.00 32.02 205 GLN B O 1
ATOM 1798 N N . VAL B 1 104 ? -23.341 8.669 45.599 1.00 31.32 206 VAL B N 1
ATOM 1799 C CA . VAL B 1 104 ? -23.618 8.874 44.160 1.00 30.64 206 VAL B CA 1
ATOM 1800 C C . VAL B 1 104 ? -24.932 9.652 44.090 1.00 31.27 206 VAL B C 1
ATOM 1801 O O . VAL B 1 104 ? -25.966 9.214 44.606 1.00 31.60 206 VAL B O 1
ATOM 1805 N N . ARG B 1 105 ? -24.871 10.831 43.486 1.00 31.17 207 ARG B N 1
ATOM 1806 C CA . ARG B 1 105 ? -26.055 11.651 43.285 1.00 32.13 207 ARG B CA 1
ATOM 1807 C C . ARG B 1 105 ? -26.803 11.226 42.037 1.00 33.07 207 ARG B C 1
ATOM 1808 O O . ARG B 1 105 ? -26.192 10.976 40.987 1.00 32.00 207 ARG B O 1
ATOM 1816 N N . ASN B 1 106 ? -28.122 11.146 42.168 1.00 33.58 208 ASN B N 1
ATOM 1817 C CA . ASN B 1 106 ? -29.000 10.850 41.050 1.00 35.23 208 ASN B CA 1
ATOM 1818 C C . ASN B 1 106 ? -29.225 12.046 40.129 1.00 35.39 208 ASN B C 1
ATOM 1819 O O . ASN B 1 106 ? -29.906 13.015 40.498 1.00 35.60 208 ASN B O 1
ATOM 1824 N N . ALA B 1 107 ? -28.690 11.942 38.916 1.00 35.32 209 ALA B N 1
ATOM 1825 C CA . ALA B 1 107 ? -28.855 12.961 37.890 1.00 35.66 209 ALA B CA 1
ATOM 1826 C C . ALA B 1 107 ? -29.965 12.645 36.882 1.00 36.19 209 ALA B C 1
ATOM 1827 O O . ALA B 1 107 ? -30.128 13.377 35.898 1.00 37.24 209 ALA B O 1
ATOM 1829 N N . VAL B 1 108 ? -30.726 11.567 37.094 1.00 36.30 210 VAL B N 1
ATOM 1830 C CA . VAL B 1 108 ? -31.703 11.159 36.083 1.00 35.71 210 VAL B CA 1
ATOM 1831 C C . VAL B 1 108 ? -32.819 12.191 36.059 1.00 35.17 210 VAL B C 1
ATOM 1832 O O . VAL B 1 108 ? -33.472 12.407 37.084 1.00 34.67 210 VAL B O 1
ATOM 1836 N N . PRO B 1 109 ? -33.002 12.862 34.900 1.00 34.99 211 PRO B N 1
ATOM 1837 C CA . PRO B 1 109 ? -33.926 14.009 34.827 1.00 34.46 211 PRO B CA 1
ATOM 1838 C C . PRO B 1 109 ? -35.402 13.656 35.041 1.00 34.41 211 PRO B C 1
ATOM 1839 O O . PRO B 1 109 ? -36.100 14.364 35.766 1.00 35.01 211 PRO B O 1
ATOM 1843 N N . GLN B 1 110 ? -35.854 12.573 34.415 1.00 34.67 212 GLN B N 1
ATOM 1844 C CA . GLN B 1 110 ? -37.235 12.131 34.502 1.00 34.52 212 GLN B CA 1
ATOM 1845 C C . GLN B 1 110 ? -37.259 10.624 34.808 1.00 33.95 212 GLN B C 1
ATOM 1846 O O . GLN B 1 110 ? -37.537 10.221 35.936 1.00 33.64 212 GLN B O 1
ATOM 1852 N N . GLU B 1 111 ? -36.937 9.798 33.813 1.00 33.26 213 GLU B N 1
ATOM 1853 C CA . GLU B 1 111 ? -36.973 8.344 33.972 1.00 33.35 213 GLU B CA 1
ATOM 1854 C C . GLU B 1 111 ? -35.979 7.719 33.004 1.00 32.68 213 GLU B C 1
ATOM 1855 O O . GLU B 1 111 ? -36.025 7.956 31.791 1.00 33.82 213 GLU B O 1
ATOM 1861 N N . SER B 1 112 ? -35.084 6.910 33.547 1.00 31.81 214 SER B N 1
ATOM 1862 C CA . SER B 1 112 ? -33.970 6.376 32.776 1.00 30.29 214 SER B CA 1
ATOM 1863 C C . SER B 1 112 ? -33.610 5.002 33.317 1.00 29.30 214 SER B C 1
ATOM 1864 O O . SER B 1 112 ? -33.682 4.778 34.530 1.00 29.67 214 SER B O 1
ATOM 1867 N N . LEU B 1 113 ? -33.297 4.081 32.410 1.00 28.34 215 LEU B N 1
ATOM 1868 C CA . LEU B 1 113 ? -32.771 2.749 32.754 1.00 27.38 215 LEU B CA 1
ATOM 1869 C C . LEU B 1 113 ? -31.241 2.715 32.547 1.00 27.03 215 LEU B C 1
ATOM 1870 O O . LEU B 1 113 ? -30.612 1.668 32.691 1.00 26.28 215 LEU B O 1
ATOM 1875 N N . LEU B 1 114 ? -30.675 3.868 32.207 1.00 25.52 216 LEU B N 1
ATOM 1876 C CA . LEU B 1 114 ? -29.364 3.940 31.582 1.00 24.81 216 LEU B CA 1
ATOM 1877 C C . LEU B 1 114 ? -28.278 4.705 32.332 1.00 25.27 216 LEU B C 1
ATOM 1878 O O . LEU B 1 114 ? -27.170 4.760 31.863 1.00 24.82 216 LEU B O 1
ATOM 1883 N N . HIS B 1 115 ? -28.624 5.315 33.462 1.00 24.94 217 HIS B N 1
ATOM 1884 C CA . HIS B 1 115 ? -27.635 6.070 34.246 1.00 25.10 217 HIS B CA 1
ATOM 1885 C C . HIS B 1 115 ? -26.797 5.135 35.122 1.00 25.36 217 HIS B C 1
ATOM 1886 O O . HIS B 1 115 ? -26.946 5.106 36.361 1.00 25.69 217 HIS B O 1
ATOM 1893 N N . ASN B 1 116 ? -25.893 4.410 34.467 1.00 24.32 218 ASN B N 1
ATOM 1894 C CA . ASN B 1 116 ? -25.251 3.256 35.097 1.00 24.31 218 ASN B CA 1
ATOM 1895 C C . ASN B 1 116 ? -23.766 3.348 35.231 1.00 25.63 218 ASN B C 1
ATOM 1896 O O . ASN B 1 116 ? -23.088 2.348 35.571 1.00 26.70 218 ASN B O 1
ATOM 1901 N N . CYS B 1 117 ? -23.257 4.543 34.971 1.00 24.12 219 CYS B N 1
ATOM 1902 C CA . CYS B 1 117 ? -21.822 4.809 35.102 1.00 25.94 219 CYS B CA 1
ATOM 1903 C C . CYS B 1 117 ? -21.652 6.067 35.918 1.00 25.02 219 CYS B C 1
ATOM 1904 O O . CYS B 1 117 ? -22.561 6.883 35.982 1.00 25.56 219 CYS B O 1
ATOM 1907 N N . VAL B 1 118 ? -20.466 6.273 36.483 1.00 24.87 220 VAL B N 1
ATOM 1908 C CA . VAL B 1 118 ? -20.310 7.311 37.476 1.00 25.62 220 VAL B CA 1
ATOM 1909 C C . VAL B 1 118 ? -19.138 8.219 37.149 1.00 25.74 220 VAL B C 1
ATOM 1910 O O . VAL B 1 118 ? -18.068 7.748 36.718 1.00 25.28 220 VAL B O 1
ATOM 1914 N N . TRP B 1 119 ? -19.318 9.518 37.323 1.00 25.80 221 TRP B N 1
ATOM 1915 C CA . TRP B 1 119 ? -18.213 10.468 37.136 1.00 25.59 221 TRP B CA 1
ATOM 1916 C C . TRP B 1 119 ? -18.150 11.414 38.300 1.00 26.57 221 TRP B C 1
ATOM 1917 O O . TRP B 1 119 ? -19.086 11.511 39.075 1.00 27.00 221 TRP B O 1
ATOM 1928 N N . ILE B 1 120 ? -16.991 12.064 38.414 1.00 27.06 222 ILE B N 1
ATOM 1929 C CA . ILE B 1 120 ? -16.821 13.113 39.430 1.00 27.38 222 ILE B CA 1
ATOM 1930 C C . ILE B 1 120 ? -16.773 14.472 38.766 1.00 28.09 222 ILE B C 1
ATOM 1931 O O . ILE B 1 120 ? -16.117 14.656 37.725 1.00 28.78 222 ILE B O 1
ATOM 1936 N N . HIS B 1 121 ? -17.561 15.405 39.299 1.00 27.59 223 HIS B N 1
ATOM 1937 C CA . HIS B 1 121 ? -17.448 16.768 38.868 1.00 27.32 223 HIS B CA 1
ATOM 1938 C C . HIS B 1 121 ? -17.305 17.643 40.099 1.00 27.54 223 HIS B C 1
ATOM 1939 O O . HIS B 1 121 ? -18.243 17.745 40.890 1.00 29.16 223 HIS B O 1
ATOM 1946 N N . GLY B 1 122 ? -16.152 18.272 40.258 1.00 28.32 224 GLY B N 1
ATOM 1947 C CA . GLY B 1 122 ? -15.896 19.053 41.457 1.00 27.33 224 GLY B CA 1
ATOM 1948 C C . GLY B 1 122 ? -15.797 18.129 42.650 1.00 28.22 224 GLY B C 1
ATOM 1949 O O . GLY B 1 122 ? -15.055 17.138 42.617 1.00 30.68 224 GLY B O 1
ATOM 1950 N N . SER B 1 123 ? -16.585 18.419 43.680 1.00 28.45 225 SER B N 1
ATOM 1951 C CA . SER B 1 123 ? -16.580 17.617 44.911 1.00 28.52 225 SER B CA 1
ATOM 1952 C C . SER B 1 123 ? -17.759 16.647 44.953 1.00 28.78 225 SER B C 1
ATOM 1953 O O . SER B 1 123 ? -18.006 16.034 45.991 1.00 29.49 225 SER B O 1
ATOM 1956 N N . GLU B 1 124 ? -18.476 16.510 43.837 1.00 29.19 226 GLU B N 1
ATOM 1957 C CA . GLU B 1 124 ? -19.700 15.701 43.845 1.00 28.09 226 GLU B CA 1
ATOM 1958 C C . GLU B 1 124 ? -19.583 14.583 42.830 1.00 27.25 226 GLU B C 1
ATOM 1959 O O . GLU B 1 124 ? -18.866 14.697 41.838 1.00 27.20 226 GLU B O 1
ATOM 1965 N N . VAL B 1 125 ? -20.325 13.504 43.085 1.00 26.31 227 VAL B N 1
ATOM 1966 C CA . VAL B 1 125 ? -20.237 12.311 42.270 1.00 26.53 227 VAL B CA 1
ATOM 1967 C C . VAL B 1 125 ? -21.632 11.998 41.742 1.00 26.34 227 VAL B C 1
ATOM 1968 O O . VAL B 1 125 ? -22.602 11.997 42.486 1.00 26.86 227 VAL B O 1
ATOM 1972 N N . TYR B 1 126 ? -21.703 11.766 40.435 1.00 26.39 228 TYR B N 1
ATOM 19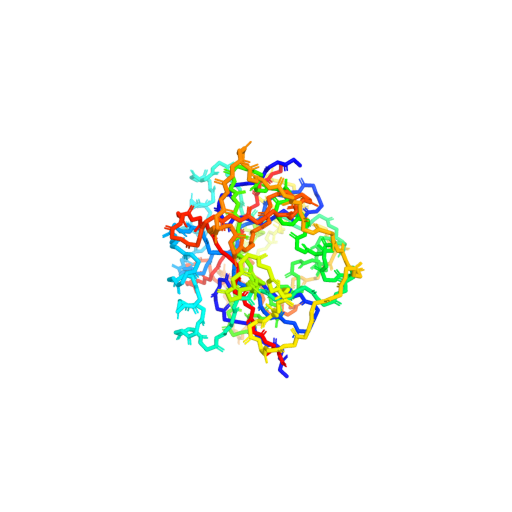73 C CA . TYR B 1 126 ? -22.977 11.594 39.745 1.00 26.43 228 TYR B CA 1
ATOM 1974 C C . TYR B 1 126 ? -23.031 10.361 38.839 1.00 26.64 228 TYR B C 1
ATOM 1975 O O . TYR B 1 126 ? -22.028 10.005 38.224 1.00 26.94 228 TYR B O 1
ATOM 1984 N N . ASN B 1 127 ? -24.217 9.739 38.767 1.00 26.43 229 ASN B N 1
ATOM 1985 C CA . ASN B 1 127 ? -24.450 8.692 37.770 1.00 26.29 229 ASN B CA 1
ATOM 1986 C C . ASN B 1 127 ? -24.924 9.317 36.460 1.00 26.33 229 ASN B C 1
ATOM 1987 O O . ASN B 1 127 ? -25.688 10.295 36.442 1.00 28.39 229 ASN B O 1
ATOM 1992 N N . GLN B 1 128 ? -24.409 8.750 35.367 1.00 25.48 230 GLN B N 1
ATOM 1993 C CA . GLN B 1 128 ? -24.612 9.271 33.989 1.00 26.56 230 GLN B CA 1
ATOM 1994 C C . GLN B 1 128 ? -24.742 8.132 32.978 1.00 25.97 230 GLN B C 1
ATOM 1995 O O . GLN B 1 128 ? -24.380 6.985 33.262 1.00 26.71 230 GLN B O 1
ATOM 2001 N N . ILE B 1 129 ? -25.275 8.446 31.796 1.00 25.81 231 ILE B N 1
ATOM 2002 C CA . ILE B 1 129 ? -25.431 7.423 30.781 1.00 25.05 231 ILE B CA 1
ATOM 2003 C C . ILE B 1 129 ? -24.035 7.056 30.270 1.00 25.61 231 ILE B C 1
ATOM 2004 O O . ILE B 1 129 ? -23.235 7.935 29.993 1.00 25.70 231 ILE B O 1
ATOM 2009 N N . CYS B 1 130 ? -23.783 5.754 30.144 1.00 25.62 232 CYS B N 1
ATOM 2010 C CA . CYS B 1 130 ? -22.440 5.208 29.901 1.00 26.65 232 CYS B CA 1
ATOM 2011 C C . CYS B 1 130 ? -21.820 5.585 28.580 1.00 26.64 232 CYS B C 1
ATOM 2012 O O . CYS B 1 130 ? -20.590 5.667 28.502 1.00 25.75 232 CYS B O 1
ATOM 2015 N N . ASN B 1 131 ? -22.641 5.801 27.538 1.00 26.38 233 ASN B N 1
ATOM 2016 C CA . ASN B 1 131 ? -22.065 6.191 26.233 1.00 28.13 233 ASN B CA 1
ATOM 2017 C C . ASN B 1 131 ? -21.754 7.704 26.102 1.00 27.98 233 ASN B C 1
ATOM 2018 O O . ASN B 1 131 ? -21.229 8.149 25.072 1.00 29.11 233 ASN B O 1
ATOM 2023 N N . THR B 1 132 ? -22.111 8.478 27.132 1.00 29.11 234 THR B N 1
ATOM 2024 C CA . THR B 1 132 ? -21.794 9.926 27.243 1.00 29.14 234 THR B CA 1
ATOM 2025 C C . THR B 1 132 ? -20.295 10.196 27.166 1.00 27.57 234 THR B C 1
ATOM 2026 O O . THR B 1 132 ? -19.483 9.517 27.832 1.00 29.75 234 THR B O 1
ATOM 2030 N N . SER B 1 133 ? -19.903 11.248 26.455 1.00 27.66 235 SER B N 1
ATOM 2031 C CA . SER B 1 133 ? -18.492 11.677 26.468 1.00 27.47 235 SER B CA 1
ATOM 2032 C C . SER B 1 133 ? -18.133 12.403 27.761 1.00 28.49 235 SER B C 1
ATOM 2033 O O . SER B 1 133 ? -18.841 13.269 28.237 1.00 28.64 235 SER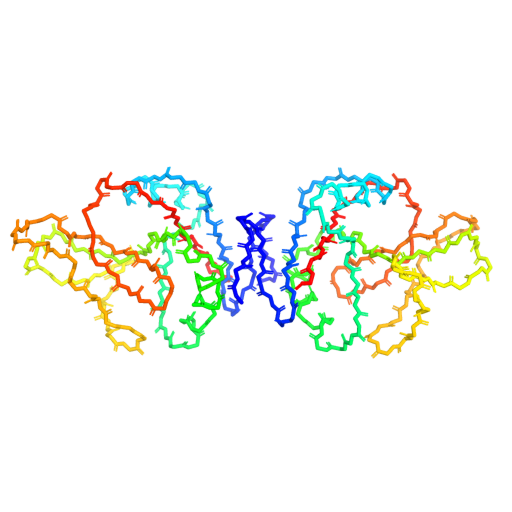 B O 1
ATOM 2036 N N . SER B 1 134 ? -17.025 11.996 28.350 1.00 27.24 236 SER B N 1
ATOM 2037 C CA . SER B 1 134 ? -16.437 12.785 29.417 1.00 27.30 236 SER B CA 1
ATOM 2038 C C . SER B 1 134 ? -14.922 12.524 29.476 1.00 27.27 236 SER B C 1
ATOM 2039 O O . SER B 1 134 ? -14.409 11.611 28.831 1.00 28.63 236 SER B O 1
ATOM 2042 N N . TYR B 1 135 ? -14.215 13.314 30.274 1.00 27.15 237 TYR B N 1
ATOM 2043 C CA . TYR B 1 135 ? -12.824 13.041 30.617 1.00 27.65 237 TYR B CA 1
ATOM 2044 C C . TYR B 1 135 ? -12.750 11.900 31.609 1.00 26.82 237 TYR B C 1
ATOM 2045 O O . TYR B 1 135 ? -13.787 11.346 31.958 1.00 27.43 237 TYR B O 1
ATOM 2054 N N . SER B 1 136 ? -11.559 11.464 32.015 1.00 26.83 238 SER B N 1
ATOM 2055 C CA . SER B 1 136 ? -11.499 10.310 32.901 1.00 27.15 238 SER B CA 1
ATOM 2056 C C . SER B 1 136 ? -10.258 10.376 33.772 1.00 26.15 238 SER B C 1
ATOM 2057 O O . SER B 1 136 ? -9.336 11.149 33.478 1.00 27.04 238 SER B O 1
ATOM 2060 N N . ILE B 1 137 ? -10.223 9.549 34.815 1.00 26.73 239 ILE B N 1
ATOM 2061 C CA . ILE B 1 137 ? -9.028 9.346 35.610 1.00 26.36 239 ILE B CA 1
ATOM 2062 C C . ILE B 1 137 ? -8.673 7.871 35.729 1.00 26.27 239 ILE B C 1
ATOM 2063 O O . ILE B 1 137 ? -9.490 7.033 36.096 1.00 27.26 239 ILE B O 1
ATOM 2068 N N . CYS B 1 138 ? -7.434 7.572 35.363 1.00 25.26 240 CYS B N 1
ATOM 2069 C CA . CYS B 1 138 ? -6.905 6.215 35.470 1.00 25.15 240 CYS B CA 1
ATOM 2070 C C . CYS B 1 138 ? -6.011 6.167 36.720 1.00 26.26 240 CYS B C 1
ATOM 2071 O O . CYS B 1 138 ? -5.483 7.193 37.197 1.00 27.11 240 CYS B O 1
ATOM 2074 N N . GLU B 1 139 ? -5.815 4.959 37.212 1.00 25.93 241 GLU B N 1
ATOM 2075 C CA . GLU B 1 139 ? -5.033 4.709 38.419 1.00 26.95 241 GLU B CA 1
ATOM 2076 C C . GLU B 1 139 ? -4.287 3.400 38.265 1.00 27.06 241 GLU B C 1
ATOM 2077 O O . GLU B 1 139 ? -4.830 2.419 37.745 1.00 27.48 241 GLU B O 1
ATOM 2083 N N . LYS B 1 140 ? -3.036 3.402 38.728 1.00 27.21 242 LYS B N 1
ATOM 2084 C CA . LYS B 1 140 ? -2.244 2.194 38.761 1.00 29.46 242 LYS B CA 1
ATOM 2085 C C . LYS B 1 140 ? -1.594 2.172 40.128 1.00 30.03 242 LYS B C 1
ATOM 2086 O O . LYS B 1 140 ? -1.001 3.163 40.557 1.00 31.43 242 LYS B O 1
ATOM 2092 N N . GLU B 1 141 ? -1.713 1.046 40.820 1.00 31.53 243 GLU B N 1
ATOM 2093 C CA . GLU B 1 141 ? -1.087 0.890 42.134 1.00 32.37 243 GLU B CA 1
ATOM 2094 C C . GLU B 1 141 ? 0.423 0.728 42.001 1.00 33.29 243 GLU B C 1
ATOM 2095 O O . GLU B 1 141 ? 0.913 0.012 41.118 1.00 32.92 243 GLU B O 1
ATOM 2101 N N . LEU B 1 142 ? 1.148 1.404 42.889 1.00 33.71 244 LEU B N 1
ATOM 2102 C CA . LEU B 1 142 ? 2.585 1.197 43.072 1.00 34.21 244 LEU B CA 1
ATOM 2103 C C . LEU B 1 142 ? 2.845 -0.117 43.815 1.00 33.91 244 LEU B C 1
ATOM 2104 O O . LEU B 1 142 ? 1.927 -0.799 44.256 1.00 34.32 244 LEU B O 1
#

InterPro domains:
  IPR001304 C-type lectin-like [PF00059] (138-242)
  IPR001304 C-type lectin-like [PS50041] (126-241)
  IPR001304 C-type lectin-like [SM00034] (119-241)
  IPR016186 C-type lectin-like/link domain superfamily [G3DSA:3.10.100.10] (105-244)
  IPR016187 C-type lectin fold [SSF56436] (109-243)
  IPR033992 Natural killer cell receptor-like, C-type lectin-like domain [cd03593] (119-242)
  IPR042808 C-type lectin domain family 7 member A [PTHR47218] (1-244)

Radius of gyration: 21.09 Å; Cα contacts (8 Å, |Δi|>4): 561; chains: 2; bounding box: 74×45×28 Å

=== Feature glossary ===
The record interleaves many kinds of information about one protein. Here is each kind framed as the question it answers.

Q: Are the domains correctly placed relative to each other?
A: Predicted aligned error is AlphaFold's pairwise confidence. Unlike pLDDT (per-residue), PAE is per-residue-pair and captures whether two parts of the structure are correctly placed relative to each other. Units are ångströms of expected positional error.

Q: Which residues are in helices, strands, or loops?
A: Eight-state secondary structure (DSSP): H is the canonical α-helix, G the tighter 3₁₀-helix, I the wider π-helix; E/B are β-structure, T and S are turns and bends, and '-' is everything else. DSSP derives these from the pattern of main-chain N–H···O=C hydrogen bonds, not from the sequence.

Q: What if only a Cα trace is available?
A: P-SEA three-state annotation labels each residue as helix, strand, or coil based purely on the geometry of the Cα trace. It serves as a fallback when the full backbone (and thus DSSP) is unavailable.

Q: What are the backbone torsion angles?
A: φ (phi) and ψ (psi) are the two rotatable backbone dihedrals per residue: φ is the C(i-1)–N–Cα–C torsion, ψ is the N–Cα–C–N(i+1) torsion, both in degrees on (−180°, 180°]. α-helical residues cluster near (−60°, −45°); β-strand residues near (−120°, +130°). A Ramachandran plot is simply a scatter of (φ, ψ) for every residue.

Q: What known structures does this most resemble?
A: Structural nearest neighbors (via Foldseek easy-search vs the PDB). Reported per hit: target PDB id, E-value, and alignment TM-score. A TM-score above ~0.5 is the conventional threshold for 'same fold'.

Q: What family and function is it annotated with?
A: Database cross-references. InterPro integrates a dozen domain/family signature databases into unified entries with residue-range hits. GO terms attach function/process/location labels with evidence codes. CATH codes position the fold in a four-level structural taxonomy. Organism is the NCBI-taxonomy species name.

Q: Which residues are buried vs exposed?
A: Solvent accessibility: the surface area of each residue that a 1.4 Å water probe can touch, in Å². When only backbone atoms are present the absolute values are lower than full-atom SASA (side chains contribute most of the area) and are flagged as backbone-only.

Q: What do the diagnostic plots show?
A: Three diagnostic plots accompany the record. The Cα contact map visualizes the tertiary structure as a 2D adjacency matrix (8 Å cutoff, sequence-local contacts suppressed). The Ramachandran plot shows the distribution of backbone (φ, ψ) torsions, with points in the α and β basins reflecting secondary structure content. The PAE plot shows AlphaFold's inter-residue confidence as a color matrix.

Q: What is the amino-acid chain?
A: The amino-acid sequence is the protein's primary structure: the linear order of residues from the N-terminus to the C-terminus, written in one-letter code. Everything else here — the 3D coordinates, the secondary structure, the domain annotations — is ultimately a consequence of this string.

Q: What do the rendered images show?
A: The six renders are orthographic views along the three Cartesian axes in both directions. Representation (cartoon, sticks, or surface) and color scheme (sequence-rainbow or by-chain) vary across proteins so the training set covers all the common visualization conventions.

Q: Where is each backbone atom in 3D?
A: The mmCIF table is the protein's shape written out atom by atom. For each backbone N, Cα, C, and carbonyl O, it records an (x, y, z) coordinate triple in Å plus the residue type, chain letter, and residue number.

Q: How mobile is each atom in the crystal?
A: For experimental (PDB) structures, the B-factor (temperature factor) quantifies the positional spread of each atom in the crystal — a combination of thermal vibration and static disorder — in units of Å². High B-factors mark flexible loops or poorly resolved regions; low B-factors mark the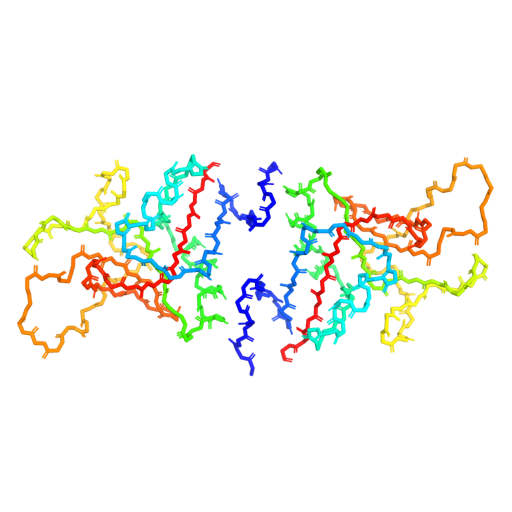 rigid, well-ordered core.

Q: How big and how compact is the whole molecule?
A: Three whole-structure scalars: the radius of gyration (RMS distance of Cα from centroid, in Å), the count of Cα–Cα contacts (pairs closer than 8 Å and separated by more than four residues in sequence — i.e. tertiary, not local, contacts), and the bounding-box dimensions. Together they distinguish compact globular folds from extended fibres or disordered chains.

Q: What does the local fold look like, residue by residue?
A: A 3Di character summarizes, for each residue, the relative orientation of the Cα frame of its nearest spatial neighbor. Because it encodes fold topology rather than chemistry, 3Di alignments detect remote structural similarity that sequence alignment misses.

Q: How confident is the AlphaFold model at each residue?
A: For AlphaFold models, the B-factor field carries pLDDT — the model's own estimate of local accuracy on a 0–100 scale. Regions with pLDDT<50 should be treated as essentially unmodeled; they often correspond to intrinsically disordered segments.